Protein AF-A0A838S362-F1 (afdb_monomer)

Mean predicted aligned error: 4.53 Å

Foldseek 3Di:
DPDDQDAKDKDQADLVCLLVQVCLLCVQVVHHDDPVVSVLVSVQDPRRFWMFIDRVPDTFYTWGFGFKWAQAVPPFTFTERAIDSGGGRPVRPPSCRSVNRLVCNVVVCVVVVHGPYYDYDDPDPPPCVVVVDDDPDDDDDDDDDPPDDDDPPQDADDKDKDDPVVVLVVQLVLCVVQRRPDGGRMDADPSSSCVLQDFDPVVQVQWDRWIWIDDNFWIWIWIKHWDADPVGIDIDIGTSDTGGRDPRRVRHHD

Secondary structure (DSSP, 8-state):
-PPPPPPPEEEEPPGGGHHHHHHHHHHHHTPPP-HHHHHHHHHH--GGGEEEEEETTEEEEEEEEEEEEEEETTTEEEEEEEEEEEEE-GGGTTSSHHHHHHHHHHHHHHHTT--S-EE---SSTTTGGGGT-------------TT--PPTT------EEE-HHHHHHHHHHHHHHHGGGSTT-B---HHHHHHHT---GGGGTTPPPPEEEEETTEEEEEEEEEEEETTEEEEEEEEEEEEESSHHHHHHH-

Structure (mmCIF, N/CA/C/O backbone):
data_AF-A0A838S362-F1
#
_entry.id   AF-A0A838S362-F1
#
loop_
_atom_site.group_PDB
_atom_site.id
_atom_site.type_symbol
_atom_site.label_atom_id
_atom_site.label_alt_id
_atom_site.label_comp_id
_atom_site.label_asym_id
_atom_site.label_entity_id
_atom_site.label_seq_id
_atom_site.pdbx_PDB_ins_code
_atom_site.Cartn_x
_atom_site.Cartn_y
_atom_site.Cartn_z
_atom_site.occupancy
_atom_site.B_iso_or_equiv
_atom_site.auth_seq_id
_atom_site.auth_comp_id
_atom_site.auth_asym_id
_atom_site.auth_atom_id
_atom_site.pdbx_PDB_model_num
ATOM 1 N N . MET A 1 1 ? -37.360 -11.536 25.732 1.00 49.03 1 MET A N 1
ATOM 2 C CA . MET A 1 1 ? -36.918 -10.328 25.006 1.00 49.03 1 MET A CA 1
ATOM 3 C C . MET A 1 1 ? -35.426 -10.480 24.771 1.00 49.03 1 MET A C 1
ATOM 5 O O . MET A 1 1 ? -34.736 -10.663 25.768 1.00 49.03 1 MET A O 1
ATOM 9 N N . PRO A 1 2 ? -34.923 -10.508 23.526 1.00 55.22 2 PRO A N 1
ATOM 10 C CA . PRO A 1 2 ? -33.484 -10.422 23.315 1.00 55.22 2 PRO A CA 1
ATOM 11 C C . PRO A 1 2 ? -33.015 -9.067 23.853 1.00 55.22 2 PRO A C 1
ATOM 13 O O . PRO A 1 2 ? -33.586 -8.039 23.494 1.00 55.22 2 PRO A O 1
ATOM 16 N N . VAL A 1 3 ? -32.052 -9.081 24.772 1.00 64.44 3 VAL A N 1
ATOM 17 C CA . VAL A 1 3 ? -31.406 -7.864 25.275 1.00 64.44 3 VAL A CA 1
ATOM 18 C C . VAL A 1 3 ? -30.548 -7.329 24.135 1.00 64.44 3 VAL A C 1
ATOM 20 O O . VAL A 1 3 ? -29.736 -8.071 23.583 1.00 64.44 3 VAL A O 1
ATOM 23 N N . GLU A 1 4 ? -30.779 -6.082 23.731 1.00 69.69 4 GLU A N 1
ATOM 24 C CA . GLU A 1 4 ? -29.950 -5.433 22.719 1.00 69.69 4 GLU A CA 1
ATOM 25 C C . GLU A 1 4 ? -28.515 -5.343 23.261 1.00 69.69 4 GLU A C 1
ATOM 27 O O . GLU A 1 4 ? -28.329 -4.910 24.404 1.00 69.69 4 GLU A O 1
ATOM 32 N N . PRO A 1 5 ? -27.504 -5.819 22.514 1.00 70.50 5 PRO A N 1
ATOM 33 C CA . PRO A 1 5 ? -26.133 -5.780 22.995 1.00 70.50 5 PRO A CA 1
ATOM 34 C C . PRO A 1 5 ? -25.691 -4.320 23.187 1.00 70.50 5 PRO A C 1
ATOM 36 O O . PRO A 1 5 ? -26.1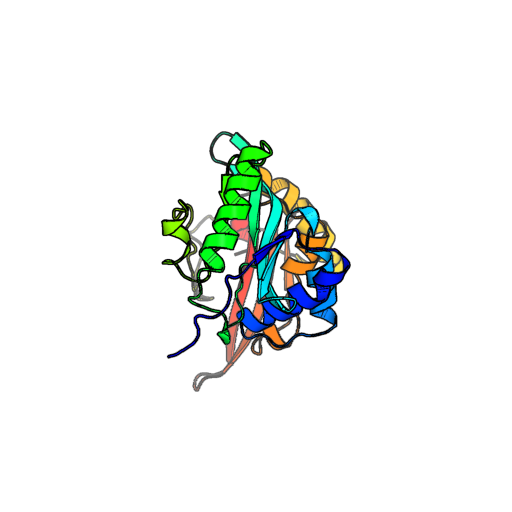59 -3.442 22.454 1.00 70.50 5 PRO A O 1
ATOM 39 N N . PRO A 1 6 ? -24.804 -4.036 24.157 1.00 77.75 6 PRO A N 1
ATOM 40 C CA . PRO A 1 6 ? -24.375 -2.673 24.448 1.00 77.75 6 PRO A CA 1
ATOM 41 C C . PRO A 1 6 ? -23.757 -1.995 23.210 1.00 77.75 6 PRO A C 1
ATOM 43 O O . PRO A 1 6 ? -23.278 -2.670 22.287 1.00 77.75 6 PRO A O 1
ATOM 46 N N . PRO A 1 7 ? -23.777 -0.651 23.147 1.00 86.12 7 PRO A N 1
ATOM 47 C CA . PRO A 1 7 ? -23.186 0.069 22.032 1.00 86.12 7 PRO A CA 1
ATOM 48 C C . PRO A 1 7 ? -21.670 -0.143 22.004 1.00 86.12 7 PRO A C 1
ATOM 50 O O . PRO A 1 7 ? -21.003 -0.095 23.035 1.00 86.12 7 PRO A O 1
ATOM 53 N N . LEU A 1 8 ? -21.131 -0.335 20.802 1.00 94.62 8 LEU A N 1
ATOM 54 C CA . LEU A 1 8 ? -19.689 -0.400 20.590 1.00 94.62 8 LEU A CA 1
ATOM 55 C C . LEU A 1 8 ? -19.071 0.984 20.807 1.00 94.62 8 LEU A C 1
ATOM 57 O O . LEU A 1 8 ? -19.607 1.987 20.326 1.00 94.62 8 LEU A O 1
ATOM 61 N N . THR A 1 9 ? -17.932 1.034 21.488 1.00 95.56 9 THR A N 1
ATOM 62 C CA . THR A 1 9 ? -17.199 2.275 21.763 1.00 95.56 9 THR A CA 1
ATOM 63 C C . THR A 1 9 ? -15.926 2.326 20.932 1.00 95.56 9 THR A C 1
ATOM 65 O O . THR A 1 9 ? -15.348 1.295 20.599 1.00 95.56 9 THR A O 1
ATOM 68 N N . VAL A 1 10 ? -15.491 3.525 20.550 1.00 96.69 10 VAL A N 1
ATOM 69 C CA . VAL A 1 10 ? -14.244 3.710 19.803 1.00 96.69 10 VAL A CA 1
ATOM 70 C C . VAL A 1 10 ? -13.350 4.684 20.553 1.00 96.69 10 VAL A C 1
ATOM 72 O O . VAL A 1 10 ? -13.829 5.681 21.096 1.00 96.69 10 VAL A O 1
ATOM 75 N N . ARG A 1 11 ? -12.054 4.390 20.593 1.00 95.31 11 ARG A N 1
ATOM 76 C CA . ARG A 1 11 ? -11.027 5.249 21.191 1.00 95.31 11 ARG A CA 1
ATOM 77 C C . ARG A 1 11 ? -9.739 5.156 20.385 1.00 95.31 11 ARG A C 1
ATOM 79 O O . ARG A 1 11 ? -9.576 4.234 19.587 1.00 95.31 11 ARG A O 1
ATOM 86 N N . SER A 1 12 ? -8.832 6.111 20.571 1.00 96.06 12 SER A N 1
ATOM 87 C CA . SER A 1 12 ? -7.477 5.998 20.023 1.00 96.06 12 SER A CA 1
ATOM 88 C C . SER A 1 12 ? -6.813 4.711 20.511 1.00 96.06 12 SER A C 1
ATOM 90 O O . SER A 1 12 ? -7.032 4.291 21.653 1.00 96.06 12 SER A O 1
ATOM 92 N N . LEU A 1 13 ? -6.045 4.075 19.631 1.00 97.56 13 LEU A N 1
ATOM 93 C CA . LEU A 1 13 ? -5.326 2.849 19.941 1.00 97.56 13 LEU A CA 1
ATOM 94 C C . LEU A 1 13 ? -4.214 3.157 20.951 1.00 97.56 13 LEU A C 1
ATOM 96 O O . LEU A 1 13 ? -3.372 4.018 20.715 1.00 97.56 13 LEU A O 1
ATOM 100 N N . ALA A 1 14 ? -4.221 2.465 22.089 1.00 96.25 14 ALA A N 1
ATOM 101 C CA . ALA A 1 14 ? -3.140 2.573 23.059 1.00 96.25 14 ALA A CA 1
ATOM 102 C C . ALA A 1 14 ? -1.965 1.676 22.647 1.00 96.25 14 ALA A C 1
ATOM 104 O O . ALA A 1 14 ? -2.174 0.589 22.117 1.00 96.25 14 ALA A O 1
ATOM 105 N N . GLU A 1 15 ? -0.740 2.081 22.982 1.00 94.56 15 GLU A N 1
ATOM 106 C CA . GLU A 1 15 ? 0.485 1.291 22.755 1.00 94.56 15 GLU A CA 1
ATOM 107 C C . GLU A 1 15 ? 0.395 -0.145 23.297 1.00 94.56 15 GLU A C 1
ATOM 109 O O . GLU A 1 15 ? 0.857 -1.100 22.671 1.00 94.56 15 GLU A O 1
ATOM 114 N N . ALA A 1 16 ? -0.235 -0.305 24.465 1.00 95.12 16 ALA A N 1
ATOM 115 C CA . ALA A 1 16 ? -0.436 -1.606 25.096 1.00 95.12 16 ALA A CA 1
ATOM 116 C C . ALA A 1 16 ? -1.395 -2.516 24.304 1.00 95.12 16 ALA A C 1
ATOM 118 O O . ALA A 1 16 ? -1.263 -3.735 24.371 1.00 95.12 16 ALA A O 1
ATOM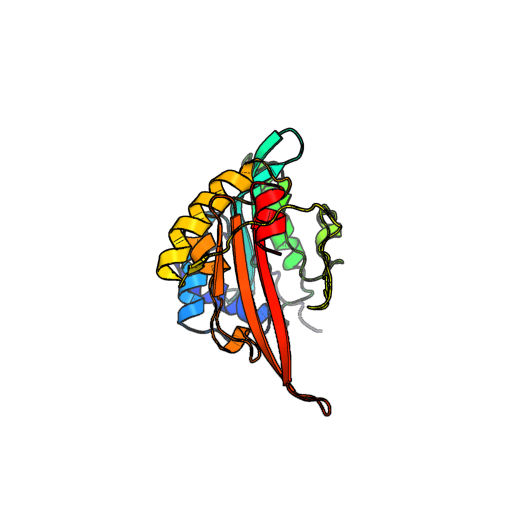 119 N N . ASP A 1 17 ? -2.305 -1.927 23.523 1.00 96.44 17 ASP A N 1
ATOM 120 C CA . ASP A 1 17 ? -3.359 -2.632 22.790 1.00 96.44 17 ASP A CA 1
ATOM 121 C C . ASP A 1 17 ? -2.917 -2.996 21.354 1.00 96.44 17 ASP A C 1
ATOM 123 O O . ASP A 1 17 ? -3.640 -3.694 20.647 1.00 96.44 17 ASP A O 1
ATOM 127 N N . VAL A 1 18 ? -1.738 -2.550 20.887 1.00 96.62 18 VAL A N 1
ATOM 128 C CA . VAL A 1 18 ? -1.305 -2.707 19.479 1.00 96.62 18 VAL A CA 1
ATOM 129 C C . VAL A 1 18 ? -1.212 -4.171 19.055 1.00 96.62 18 VAL A C 1
ATOM 131 O O . VAL A 1 18 ? -1.637 -4.523 17.957 1.00 96.62 18 VAL A O 1
ATOM 134 N N . GLU A 1 19 ? -0.664 -5.047 19.897 1.00 94.75 19 GLU A N 1
ATOM 135 C CA . GLU A 1 19 ? -0.526 -6.460 19.528 1.00 94.75 19 GLU A CA 1
ATOM 136 C C . GLU A 1 19 ? -1.892 -7.154 19.425 1.00 94.75 19 GLU A C 1
ATOM 138 O O . GLU A 1 19 ? -2.141 -7.895 18.472 1.00 94.75 19 GLU A O 1
ATOM 143 N N . GLU A 1 20 ? -2.795 -6.886 20.372 1.00 95.81 20 GLU A N 1
ATOM 144 C CA . GLU A 1 20 ? -4.167 -7.398 20.333 1.00 95.81 20 GLU A CA 1
ATOM 145 C C . GLU A 1 20 ? -4.926 -6.844 19.126 1.00 95.81 20 GLU A C 1
ATOM 147 O O . GLU A 1 20 ? -5.578 -7.603 18.409 1.00 95.81 20 GLU A O 1
ATOM 152 N N . PHE A 1 21 ? -4.770 -5.551 18.836 1.00 97.25 21 PHE A N 1
ATOM 153 C CA . PHE A 1 21 ? -5.321 -4.916 17.646 1.00 97.25 21 PHE A CA 1
ATOM 154 C C . PHE A 1 21 ? -4.898 -5.655 16.375 1.00 97.25 21 PHE A C 1
ATOM 156 O O . PHE A 1 21 ? -5.762 -6.055 15.597 1.00 97.25 21 PHE A O 1
ATOM 163 N N . VAL A 1 22 ? -3.596 -5.900 16.179 1.00 96.12 22 VAL A N 1
ATOM 164 C CA . VAL A 1 22 ? -3.107 -6.625 14.996 1.00 96.12 22 VAL A CA 1
ATOM 165 C C . VAL A 1 22 ? -3.745 -8.015 14.919 1.00 96.12 22 VAL A C 1
ATOM 167 O O . VAL A 1 22 ? -4.248 -8.384 13.862 1.00 96.12 22 VAL A O 1
ATOM 170 N N . ARG A 1 23 ? -3.816 -8.762 16.030 1.00 95.44 23 ARG A N 1
ATOM 171 C CA . ARG A 1 23 ? -4.457 -10.093 16.056 1.00 95.44 23 ARG A CA 1
ATOM 172 C C . ARG A 1 23 ? -5.932 -10.042 15.654 1.00 95.44 23 ARG A C 1
ATOM 174 O O . ARG A 1 23 ? -6.384 -10.895 14.892 1.00 95.44 23 ARG A O 1
ATOM 181 N N . VAL A 1 24 ? -6.682 -9.058 16.150 1.00 96.19 24 VAL A N 1
ATOM 182 C CA . VAL A 1 24 ? -8.102 -8.885 15.812 1.00 96.19 24 VAL A CA 1
ATOM 183 C C . VAL A 1 24 ? -8.280 -8.513 14.341 1.00 96.19 24 VAL A C 1
ATOM 185 O O . VAL A 1 24 ? -9.197 -9.023 13.692 1.00 96.19 24 VAL A O 1
ATOM 188 N N . ILE A 1 25 ? -7.410 -7.659 13.796 1.00 95.94 25 ILE A N 1
ATOM 189 C CA . ILE A 1 25 ? -7.444 -7.300 12.377 1.00 95.94 25 ILE A CA 1
ATOM 190 C C . ILE A 1 25 ? -7.132 -8.514 11.498 1.00 95.94 25 ILE A C 1
ATOM 192 O O . ILE A 1 25 ? -7.940 -8.815 10.622 1.00 95.94 25 ILE A O 1
ATOM 196 N N . GLU A 1 26 ? -6.055 -9.256 11.759 1.00 93.38 26 GLU A N 1
ATOM 197 C CA . GLU A 1 26 ? -5.724 -10.493 11.027 1.00 93.38 26 GLU A CA 1
ATOM 198 C C . GLU A 1 26 ? -6.898 -11.487 11.053 1.00 93.38 26 GLU A C 1
ATOM 200 O O . GLU A 1 26 ? -7.370 -11.946 10.010 1.00 93.38 26 GLU A O 1
ATOM 205 N N . GLY A 1 27 ? -7.489 -11.710 12.233 1.00 93.88 27 GLY A N 1
ATOM 206 C CA . GLY A 1 27 ? -8.675 -12.555 12.376 1.00 93.88 27 GLY A CA 1
ATOM 207 C C . GLY A 1 27 ? -9.892 -12.044 11.590 1.00 93.88 27 GLY A C 1
ATOM 208 O O . GLY A 1 27 ? -10.666 -12.836 11.048 1.00 93.88 27 GLY A O 1
ATOM 209 N N . ALA A 1 28 ? -10.065 -10.725 11.453 1.00 93.56 28 ALA A N 1
ATOM 210 C CA . ALA A 1 28 ? -11.119 -10.144 10.619 1.00 93.56 28 ALA A CA 1
ATOM 211 C C . ALA A 1 28 ? -10.896 -10.393 9.113 1.00 93.56 28 ALA A C 1
ATOM 213 O O . ALA A 1 28 ? -11.885 -10.454 8.366 1.00 93.56 28 ALA A O 1
ATOM 214 N N . PHE A 1 29 ? -9.639 -10.563 8.689 1.00 91.62 29 PHE A N 1
ATOM 215 C CA . PHE A 1 29 ? -9.233 -10.963 7.337 1.00 91.62 29 PHE A CA 1
ATOM 216 C C . PHE A 1 29 ? -9.157 -12.484 7.133 1.00 91.62 29 PHE A C 1
ATOM 218 O O . PHE A 1 29 ? -8.991 -12.924 5.996 1.00 91.62 29 PHE A O 1
ATOM 225 N N . LEU A 1 30 ? -9.443 -13.270 8.180 1.00 91.62 30 LEU A N 1
ATOM 226 C CA . LEU A 1 30 ? -9.399 -14.738 8.193 1.00 91.62 30 LEU A CA 1
ATOM 227 C C . LEU A 1 30 ? -7.979 -15.309 8.076 1.00 91.62 30 LEU A C 1
ATOM 229 O O . LEU A 1 30 ? -7.813 -16.433 7.598 1.00 91.62 30 LEU A O 1
ATOM 233 N N . ASP A 1 31 ? -6.985 -14.544 8.521 1.00 89.25 31 ASP A N 1
ATOM 234 C CA . ASP A 1 31 ? -5.596 -14.976 8.606 1.00 89.25 31 ASP A CA 1
ATOM 235 C C . ASP A 1 31 ? -5.238 -15.395 10.042 1.00 89.25 31 ASP A C 1
ATOM 237 O O . ASP A 1 31 ? -5.772 -14.880 11.031 1.00 89.25 31 ASP A O 1
ATOM 241 N N . ASP A 1 32 ? -4.339 -16.376 10.150 1.00 87.31 32 ASP A N 1
ATOM 242 C CA . ASP A 1 32 ? -3.818 -16.851 11.430 1.00 87.31 32 ASP A CA 1
ATOM 243 C C . ASP A 1 32 ? -2.643 -15.967 11.880 1.00 87.31 32 ASP A C 1
ATOM 245 O O . ASP A 1 32 ? -1.705 -15.767 11.103 1.00 87.31 32 ASP A O 1
ATOM 249 N N . PRO A 1 33 ? -2.616 -15.497 13.140 1.00 82.19 33 PRO A N 1
ATOM 250 C CA . PRO A 1 33 ? -1.546 -14.638 13.627 1.00 82.19 33 PRO A CA 1
ATOM 251 C C . PRO A 1 33 ? -0.220 -15.402 13.737 1.00 82.19 33 PRO A C 1
ATOM 253 O O . PRO A 1 33 ? -0.124 -16.409 14.446 1.00 82.19 33 PRO A O 1
ATOM 256 N N . ARG A 1 34 ? 0.835 -14.879 13.103 1.00 87.44 34 ARG A N 1
ATOM 257 C CA . ARG A 1 34 ? 2.194 -15.451 13.140 1.00 87.44 34 ARG A CA 1
ATOM 258 C C . ARG A 1 34 ? 3.169 -14.494 13.818 1.00 87.44 34 ARG A C 1
ATOM 260 O O . ARG A 1 34 ? 3.150 -13.312 13.481 1.00 87.44 34 ARG A O 1
ATOM 267 N N . PRO A 1 35 ? 4.021 -14.946 14.758 1.00 86.31 35 PRO A N 1
ATOM 268 C CA . PRO A 1 35 ? 4.873 -14.051 15.548 1.00 86.31 35 PRO A CA 1
ATOM 269 C C . PRO A 1 35 ? 5.711 -13.063 14.724 1.00 86.31 35 PRO A C 1
ATOM 271 O O . PRO A 1 35 ? 5.816 -11.892 15.085 1.00 86.31 35 PRO A O 1
ATOM 274 N N . GLU A 1 36 ? 6.284 -13.512 13.608 1.00 84.38 36 GLU A N 1
ATOM 275 C CA . GLU A 1 36 ? 7.104 -12.687 12.722 1.00 84.38 36 GLU A CA 1
ATOM 276 C C . GLU A 1 36 ? 6.302 -11.596 11.994 1.00 84.38 36 GLU A C 1
ATOM 278 O O . GLU A 1 36 ? 6.789 -10.475 11.835 1.00 84.38 36 GLU A O 1
ATOM 283 N N . GLU A 1 37 ? 5.064 -11.896 11.600 1.00 88.31 37 GLU A N 1
ATOM 284 C CA . GLU A 1 37 ? 4.159 -10.952 10.939 1.00 88.31 37 GLU A CA 1
ATOM 285 C C . GLU A 1 37 ? 3.536 -9.989 11.948 1.00 88.31 37 GLU A C 1
ATOM 287 O O . GLU A 1 37 ? 3.453 -8.793 11.680 1.00 88.31 37 GLU A O 1
ATOM 292 N N . LEU A 1 38 ? 3.213 -10.463 13.156 1.00 89.94 38 LEU A N 1
ATOM 293 C CA . LEU A 1 38 ? 2.747 -9.610 14.250 1.00 89.94 38 LEU A CA 1
ATOM 294 C C . LEU A 1 38 ? 3.764 -8.517 14.583 1.00 89.94 38 LEU A C 1
ATOM 296 O O . LEU A 1 38 ? 3.382 -7.358 14.711 1.00 89.94 38 LEU A O 1
ATOM 300 N N . ALA A 1 39 ? 5.052 -8.860 14.687 1.00 91.50 39 ALA A N 1
ATOM 301 C CA . ALA A 1 39 ? 6.104 -7.875 14.932 1.00 91.50 39 ALA A CA 1
ATOM 302 C C . ALA A 1 39 ? 6.219 -6.863 13.779 1.00 91.50 39 ALA A C 1
ATOM 304 O O . ALA A 1 39 ? 6.332 -5.662 14.012 1.00 91.50 39 ALA A O 1
ATOM 305 N N . LEU A 1 40 ? 6.140 -7.333 12.531 1.00 94.19 40 LEU A N 1
ATOM 306 C CA . LEU A 1 40 ? 6.191 -6.470 11.352 1.00 94.19 40 LEU A CA 1
ATOM 307 C C . LEU A 1 40 ? 4.997 -5.506 11.277 1.00 94.19 40 LEU A C 1
ATOM 309 O O . LEU A 1 40 ? 5.173 -4.332 10.959 1.00 94.19 40 LEU A O 1
ATOM 313 N N . TYR A 1 41 ? 3.786 -5.987 11.553 1.00 93.69 41 TYR A N 1
ATOM 314 C CA . TYR A 1 41 ? 2.586 -5.158 11.544 1.00 93.69 41 TYR A CA 1
ATOM 315 C C . TYR A 1 41 ? 2.526 -4.227 12.750 1.00 93.69 41 TYR A C 1
ATOM 317 O O . TYR A 1 41 ? 2.120 -3.080 12.587 1.00 93.69 41 TYR A O 1
ATOM 325 N N . ARG A 1 42 ? 3.016 -4.656 13.918 1.00 94.00 42 ARG A N 1
ATOM 326 C CA . ARG A 1 42 ? 3.208 -3.788 15.087 1.00 94.00 42 ARG A CA 1
ATOM 327 C C . ARG A 1 42 ? 4.095 -2.592 14.753 1.00 94.00 42 ARG A C 1
ATOM 329 O O . ARG A 1 42 ? 3.706 -1.472 15.049 1.00 94.00 42 ARG A O 1
ATOM 336 N N . ASP A 1 43 ? 5.231 -2.821 14.091 1.00 94.31 43 ASP A N 1
ATOM 337 C CA . ASP A 1 43 ? 6.143 -1.752 13.656 1.00 94.31 43 ASP A CA 1
ATOM 338 C C . ASP A 1 43 ? 5.497 -0.798 12.626 1.00 94.31 43 ASP A C 1
ATOM 340 O O . ASP A 1 43 ? 5.942 0.338 12.466 1.00 94.31 43 ASP A O 1
ATOM 344 N N . LEU A 1 44 ? 4.497 -1.271 11.868 1.00 95.81 44 LEU A N 1
ATOM 345 C CA . LEU A 1 44 ? 3.802 -0.491 10.838 1.00 95.81 44 LEU A CA 1
ATOM 346 C C . LEU A 1 44 ? 2.689 0.396 11.408 1.00 95.81 44 LEU A C 1
ATOM 348 O O . LEU A 1 44 ? 2.365 1.412 10.791 1.00 95.81 44 LEU A O 1
ATOM 352 N N . VAL A 1 45 ? 2.074 -0.008 12.521 1.00 96.69 45 VAL A N 1
ATOM 353 C CA . VAL A 1 45 ? 1.006 0.748 13.180 1.00 96.69 45 VAL A CA 1
ATOM 354 C C . VAL A 1 45 ? 1.564 2.072 13.703 1.00 96.69 45 VAL A C 1
ATOM 356 O O . VAL A 1 45 ? 2.653 2.128 14.261 1.00 96.69 45 VAL A O 1
ATOM 359 N N . GLU A 1 46 ? 0.788 3.139 13.526 1.00 96.31 46 GLU A N 1
ATOM 360 C CA . GLU A 1 46 ? 1.057 4.475 14.066 1.00 96.31 46 GLU A CA 1
ATOM 361 C C . GLU A 1 46 ? -0.022 4.734 15.139 1.00 96.31 46 GLU A C 1
ATOM 363 O O . GLU A 1 46 ? -1.093 5.231 14.783 1.00 96.31 46 GLU A O 1
ATOM 368 N N . PRO A 1 47 ? 0.153 4.300 16.408 1.00 95.19 47 PRO A N 1
ATOM 369 C CA . PRO A 1 47 ? -0.953 4.150 17.366 1.00 95.19 47 PRO A CA 1
ATOM 370 C C . PRO A 1 47 ? -1.787 5.417 17.574 1.00 95.19 47 PRO A C 1
ATOM 372 O O . PRO A 1 47 ? -3.013 5.350 17.658 1.00 95.19 47 PRO A O 1
ATOM 375 N N . GLU A 1 48 ? -1.158 6.590 17.530 1.00 94.19 48 GLU A N 1
ATOM 376 C CA . GLU A 1 48 ? -1.820 7.892 17.667 1.00 94.19 48 GLU A CA 1
ATOM 377 C C . GLU A 1 48 ? -2.783 8.205 16.514 1.00 94.19 48 GLU A C 1
ATOM 379 O O . GLU A 1 48 ? -3.678 9.042 16.648 1.00 94.19 48 GLU A O 1
ATOM 384 N N . ARG A 1 49 ? -2.602 7.534 15.374 1.00 95.69 49 ARG A N 1
ATOM 385 C CA . ARG A 1 49 ? -3.382 7.685 14.140 1.00 95.69 49 ARG A CA 1
ATOM 386 C C . ARG A 1 49 ? -4.322 6.503 13.888 1.00 95.69 49 ARG A C 1
ATOM 388 O O . ARG A 1 49 ? -4.934 6.407 12.819 1.00 95.69 49 ARG A O 1
ATOM 395 N N . PHE A 1 50 ? -4.410 5.585 14.848 1.00 98.12 50 PHE A N 1
ATOM 396 C CA . PHE A 1 50 ? -5.238 4.390 14.795 1.00 98.12 50 PHE A CA 1
ATOM 397 C C . PHE A 1 50 ? -6.329 4.451 15.864 1.00 98.12 50 PHE A C 1
ATOM 399 O O . PHE A 1 50 ? -6.191 5.058 16.926 1.00 98.12 50 PHE A O 1
ATOM 406 N N . HIS A 1 51 ? -7.441 3.791 15.572 1.00 98.06 51 HIS A N 1
ATOM 407 C CA . HIS A 1 51 ? -8.595 3.697 16.445 1.00 98.06 51 HIS A CA 1
ATOM 408 C C . HIS A 1 51 ? -8.937 2.232 16.691 1.00 98.06 51 HIS A C 1
ATOM 410 O O . HIS A 1 51 ? -9.020 1.434 15.754 1.00 98.06 51 HIS A O 1
ATOM 416 N N . ALA A 1 52 ? -9.185 1.903 17.954 1.00 98.06 52 ALA A N 1
ATOM 417 C CA . ALA A 1 52 ? -9.647 0.597 18.392 1.00 98.06 52 ALA A CA 1
ATOM 418 C C . ALA A 1 52 ? -11.124 0.670 18.795 1.00 98.06 52 ALA A C 1
ATOM 420 O O . ALA A 1 52 ? -11.583 1.638 19.410 1.00 98.06 52 ALA A O 1
ATOM 421 N N . LEU A 1 53 ? -11.869 -0.359 18.406 1.00 98.19 53 LEU A N 1
ATOM 422 C CA . LEU A 1 53 ? -13.293 -0.526 18.651 1.00 98.19 53 LEU A CA 1
ATOM 423 C C . LEU A 1 53 ? -13.491 -1.595 19.727 1.00 98.19 53 LEU A C 1
ATOM 425 O O . LEU A 1 53 ? -12.934 -2.685 19.604 1.00 98.19 53 LEU A O 1
ATOM 429 N N . PHE A 1 54 ? -14.310 -1.303 20.734 1.00 97.56 54 PHE A N 1
ATOM 430 C CA . PHE A 1 54 ? -14.513 -2.155 21.901 1.00 97.56 54 PHE A CA 1
ATOM 431 C C . PHE A 1 54 ? -15.980 -2.555 22.095 1.00 97.56 54 PHE A C 1
ATOM 433 O O . PHE A 1 54 ? -16.897 -1.772 21.826 1.00 97.56 54 PHE A O 1
ATOM 440 N N . ASP A 1 55 ? -16.181 -3.773 22.600 1.00 96.00 55 ASP A N 1
ATOM 441 C CA . ASP A 1 55 ? -17.426 -4.252 23.205 1.00 96.00 55 ASP A CA 1
ATOM 442 C C . ASP A 1 55 ? -17.177 -4.461 24.706 1.00 96.00 55 ASP A C 1
ATOM 444 O O . ASP A 1 55 ? -16.516 -5.419 25.114 1.00 96.00 55 ASP A O 1
ATOM 448 N N . GLY A 1 56 ? -17.615 -3.504 25.530 1.00 93.44 56 GLY A N 1
ATOM 449 C CA . GLY A 1 56 ? -17.138 -3.399 26.911 1.00 93.44 56 GLY A CA 1
ATOM 450 C C . GLY A 1 56 ? -15.623 -3.173 26.941 1.00 93.44 56 GLY A C 1
ATOM 451 O O . GLY A 1 56 ? -15.145 -2.185 26.389 1.00 93.44 56 GLY A O 1
ATOM 452 N N . ASP A 1 57 ? -14.888 -4.109 27.541 1.00 92.94 57 ASP A N 1
ATOM 453 C CA . ASP A 1 57 ? -13.421 -4.077 27.629 1.00 92.94 57 ASP A CA 1
ATOM 454 C C . ASP A 1 57 ? -12.725 -4.902 26.530 1.00 92.94 57 ASP A C 1
ATOM 456 O O . ASP A 1 57 ? -11.501 -4.919 26.451 1.00 92.94 57 ASP A O 1
ATOM 460 N N . THR A 1 58 ? -13.482 -5.598 25.673 1.00 96.12 58 THR A N 1
ATOM 461 C CA . THR A 1 58 ? -12.913 -6.480 24.639 1.00 96.12 58 THR A CA 1
ATOM 462 C C . THR A 1 58 ? -12.652 -5.709 23.352 1.00 96.12 58 THR A C 1
ATOM 464 O O . THR A 1 58 ? -13.574 -5.080 22.827 1.00 96.12 58 THR A O 1
ATOM 467 N N . LEU A 1 59 ? -11.433 -5.778 22.809 1.00 97.88 59 LEU A N 1
ATOM 468 C CA . LEU A 1 59 ? -11.111 -5.207 21.501 1.00 97.88 59 LEU A CA 1
ATOM 469 C C . LEU A 1 59 ? -11.736 -6.075 20.400 1.00 97.88 59 LEU A C 1
ATOM 471 O O . LEU A 1 59 ? -11.464 -7.265 20.283 1.00 97.88 59 LEU A O 1
ATOM 475 N N . VAL A 1 60 ? -12.592 -5.475 19.574 1.00 97.62 60 VAL A N 1
ATOM 476 C CA . VAL A 1 60 ? -13.396 -6.183 18.559 1.00 97.62 60 VAL A CA 1
ATOM 477 C C . VAL A 1 60 ? -13.194 -5.668 17.137 1.00 97.62 60 VAL A C 1
ATOM 479 O O . VAL A 1 60 ? -13.839 -6.128 16.192 1.00 97.62 60 VAL A O 1
ATOM 482 N N . GLY A 1 61 ? -12.311 -4.697 16.950 1.00 97.81 61 GLY A N 1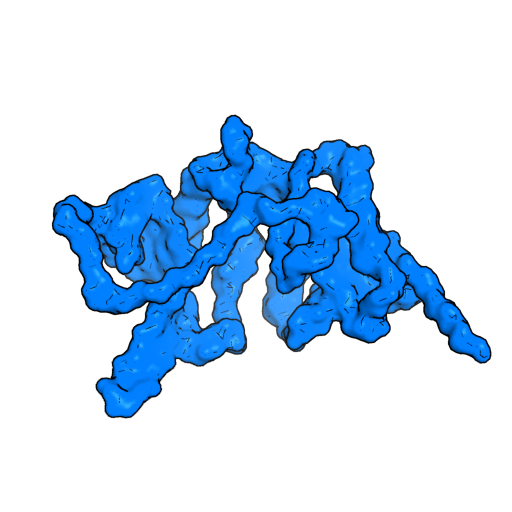
ATOM 483 C CA . GLY A 1 61 ? -11.930 -4.222 15.633 1.00 97.81 61 GLY A CA 1
ATOM 484 C C . GLY A 1 61 ? -11.220 -2.887 15.687 1.00 97.81 61 GLY A C 1
ATOM 485 O O . GLY A 1 61 ? -10.847 -2.394 16.749 1.00 97.81 61 GLY A O 1
ATOM 486 N N . GLY A 1 62 ? -11.094 -2.272 14.522 1.00 98.00 62 GLY A N 1
ATOM 487 C CA . GLY A 1 62 ? -10.565 -0.931 14.397 1.00 98.00 62 GLY A CA 1
ATOM 488 C C . GLY A 1 62 ? -10.025 -0.659 13.004 1.00 98.00 62 GLY A C 1
ATOM 489 O O . GLY A 1 62 ? -10.450 -1.286 12.031 1.00 98.00 62 GLY A O 1
ATOM 490 N N . GLY A 1 63 ? -9.152 0.334 12.919 1.00 97.62 63 GLY A N 1
ATOM 491 C CA . GLY A 1 63 ? -8.530 0.808 11.691 1.00 97.62 63 GLY A CA 1
ATOM 492 C C . GLY A 1 63 ? -7.762 2.093 11.949 1.00 97.62 63 GLY A C 1
ATOM 493 O O . GLY A 1 63 ? -7.851 2.670 13.031 1.00 97.62 63 GLY A O 1
ATOM 494 N N . GLY A 1 64 ? -6.996 2.541 10.966 1.00 97.19 64 GLY A N 1
ATOM 495 C CA . GLY A 1 64 ? -6.218 3.759 11.127 1.00 97.19 64 GLY A CA 1
ATOM 496 C C . GLY A 1 64 ? -5.724 4.325 9.819 1.00 97.19 64 GLY A C 1
ATOM 497 O O . GLY A 1 64 ? -6.119 3.887 8.734 1.00 97.19 64 GLY A O 1
ATOM 498 N N . VAL A 1 65 ? -4.847 5.315 9.937 1.00 97.31 65 VAL A N 1
ATOM 499 C CA . VAL A 1 65 ? -4.194 5.962 8.802 1.00 97.31 65 VAL A CA 1
ATOM 500 C C . VAL A 1 65 ? -2.686 5.892 8.952 1.00 97.31 65 VAL A C 1
ATOM 502 O O . VAL A 1 65 ? -2.150 6.100 10.034 1.00 97.31 65 VAL A O 1
ATOM 505 N N . LEU A 1 66 ? -2.003 5.606 7.850 1.00 97.50 66 LEU A N 1
ATOM 506 C CA . LEU A 1 66 ? -0.551 5.696 7.767 1.00 97.50 66 LEU A CA 1
ATOM 507 C C . LEU A 1 66 ? -0.155 7.084 7.264 1.00 97.50 66 LEU A C 1
ATOM 509 O O . LEU A 1 66 ? -0.738 7.577 6.295 1.00 97.50 66 LEU A O 1
ATOM 513 N N . THR A 1 67 ? 0.879 7.677 7.862 1.00 95.88 67 THR A N 1
ATOM 514 C CA . THR A 1 67 ? 1.443 8.960 7.423 1.00 95.88 67 THR A CA 1
ATOM 515 C C . THR A 1 67 ? 2.178 8.775 6.101 1.00 95.88 67 THR A C 1
ATOM 517 O O . THR A 1 67 ? 3.288 8.236 6.065 1.00 95.88 67 THR A O 1
ATOM 520 N N . ARG A 1 68 ? 1.564 9.166 4.985 1.00 96.75 68 ARG A N 1
ATOM 521 C CA . ARG A 1 68 ? 2.121 8.949 3.645 1.00 96.75 68 ARG A CA 1
ATOM 522 C C . ARG A 1 68 ? 1.886 10.160 2.752 1.00 96.75 68 ARG A C 1
ATOM 524 O O . ARG A 1 68 ? 0.903 10.872 2.912 1.00 96.75 68 ARG A O 1
ATOM 531 N N . ASP A 1 69 ? 2.748 10.316 1.755 1.00 97.50 69 ASP A N 1
ATOM 532 C CA . 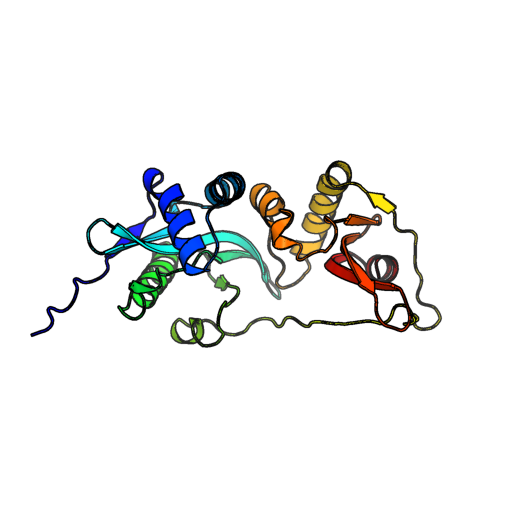ASP A 1 69 ? 2.528 11.252 0.654 1.00 97.50 69 ASP A CA 1
ATOM 533 C C . ASP A 1 69 ? 2.053 10.476 -0.563 1.00 97.50 69 ASP A C 1
ATOM 535 O O . ASP A 1 69 ? 2.571 9.397 -0.845 1.00 97.50 69 ASP A O 1
ATOM 539 N N . MET A 1 70 ? 1.119 11.035 -1.323 1.00 97.94 70 MET A N 1
ATOM 540 C CA . MET A 1 70 ? 0.731 10.522 -2.630 1.00 97.94 70 MET A CA 1
ATOM 541 C C . MET A 1 70 ? 0.868 11.619 -3.676 1.00 97.94 70 MET A C 1
ATOM 543 O O . MET A 1 70 ? 0.489 12.766 -3.451 1.00 97.94 70 MET A O 1
ATOM 547 N N . THR A 1 71 ? 1.390 11.267 -4.845 1.00 98.00 71 THR A N 1
ATOM 548 C CA . THR A 1 71 ? 1.483 12.212 -5.958 1.00 98.00 71 THR A CA 1
ATOM 549 C C . THR A 1 71 ? 0.095 12.469 -6.539 1.00 98.00 71 THR A C 1
ATOM 551 O O . THR A 1 71 ? -0.504 11.581 -7.153 1.00 98.00 71 THR A O 1
ATOM 554 N N . LEU A 1 72 ? -0.418 13.688 -6.373 1.00 96.25 72 LEU A N 1
ATOM 555 C CA . LEU A 1 72 ? -1.706 14.110 -6.920 1.00 96.25 72 LEU A CA 1
ATOM 556 C C . LEU A 1 72 ? -1.538 14.791 -8.289 1.00 96.25 72 LEU A C 1
ATOM 558 O O . LEU A 1 72 ? -0.517 15.445 -8.535 1.00 96.25 72 LEU A O 1
ATOM 562 N N . PRO A 1 73 ? -2.532 14.681 -9.196 1.00 95.12 73 PRO A N 1
ATOM 563 C CA . PRO A 1 73 ? -2.508 15.401 -10.466 1.00 95.12 73 PRO A CA 1
ATOM 564 C C . PRO A 1 73 ? -2.335 16.910 -10.251 1.00 95.12 73 PRO A C 1
ATOM 566 O O . PRO A 1 73 ? -3.121 17.533 -9.546 1.00 95.12 73 PRO A O 1
ATOM 569 N N . GLY A 1 74 ? -1.303 17.499 -10.857 1.00 93.75 74 GLY A N 1
ATOM 570 C CA . GLY A 1 74 ? -1.046 18.945 -10.819 1.00 93.75 74 GLY A CA 1
ATOM 571 C C . GLY A 1 74 ? -0.454 19.497 -9.515 1.00 93.75 74 GLY A C 1
ATOM 572 O O . GLY A 1 74 ? 0.145 20.565 -9.563 1.00 93.75 74 GLY A O 1
ATOM 573 N N . ALA A 1 75 ? -0.558 18.785 -8.388 1.00 93.19 75 ALA A N 1
ATOM 574 C CA . ALA A 1 75 ? -0.006 19.225 -7.100 1.00 93.19 75 ALA A CA 1
ATOM 575 C C . ALA A 1 75 ? 1.336 18.559 -6.744 1.00 93.19 75 ALA A C 1
ATOM 577 O O . ALA A 1 75 ? 2.095 19.101 -5.945 1.00 93.19 75 ALA A O 1
ATOM 578 N N . GLY A 1 76 ? 1.655 17.410 -7.351 1.00 95.38 76 GLY A N 1
ATOM 579 C CA . GLY A 1 76 ? 2.845 16.639 -6.985 1.00 95.38 76 GLY A CA 1
ATOM 580 C C . GLY A 1 76 ? 2.651 15.884 -5.661 1.00 95.38 76 GLY A C 1
ATOM 581 O O . GLY A 1 76 ? 1.508 15.592 -5.292 1.00 95.38 76 GLY A O 1
ATOM 582 N N . PRO A 1 77 ? 3.739 15.516 -4.960 1.00 97.19 77 PRO A N 1
ATOM 583 C CA . PRO A 1 77 ? 3.664 14.850 -3.659 1.00 97.19 77 PRO A CA 1
ATOM 584 C C . PRO A 1 77 ? 2.837 15.663 -2.659 1.00 97.19 77 PRO A C 1
ATOM 586 O O . PRO A 1 77 ? 3.147 16.820 -2.392 1.00 97.19 77 PRO A O 1
ATOM 589 N N . THR A 1 78 ? 1.773 15.067 -2.127 1.00 97.62 78 THR A N 1
ATOM 590 C CA . THR A 1 78 ? 0.868 15.699 -1.157 1.00 97.62 78 THR A CA 1
ATOM 591 C C . THR A 1 78 ? 0.600 14.730 -0.004 1.00 97.62 78 THR A C 1
ATOM 593 O O . THR A 1 78 ? 0.335 13.558 -0.290 1.00 97.62 78 THR A O 1
ATOM 596 N N . PRO A 1 79 ? 0.607 15.181 1.264 1.00 97.50 79 PRO A N 1
ATOM 597 C CA . PRO A 1 79 ? 0.201 14.349 2.391 1.00 97.50 79 PRO A CA 1
ATOM 598 C C . PRO A 1 79 ? -1.218 13.805 2.206 1.00 97.50 79 PRO A C 1
ATOM 600 O O . PRO A 1 79 ? -2.144 14.552 1.877 1.00 97.50 79 PRO A O 1
ATOM 603 N N . VAL A 1 80 ? -1.393 12.503 2.423 1.00 97.88 80 VAL A N 1
ATOM 604 C CA . VAL A 1 80 ? -2.694 11.829 2.389 1.00 97.88 80 VAL A CA 1
ATOM 605 C C . VAL A 1 80 ? -2.890 10.956 3.621 1.00 97.88 80 VAL A C 1
ATOM 607 O O . VAL A 1 80 ? -1.967 10.304 4.106 1.00 97.88 80 VAL A O 1
ATOM 610 N N . ALA A 1 81 ? -4.133 10.873 4.081 1.00 97.88 81 ALA A N 1
ATOM 611 C CA . ALA A 1 81 ? -4.533 9.901 5.083 1.00 97.88 81 ALA A CA 1
ATOM 612 C C . ALA A 1 81 ? -4.668 8.520 4.415 1.00 97.88 81 ALA A C 1
ATOM 614 O O . ALA A 1 81 ? -5.715 8.185 3.851 1.00 97.88 81 ALA A O 1
ATOM 615 N N . ALA A 1 82 ? -3.597 7.721 4.429 1.00 97.62 82 ALA A N 1
ATOM 616 C CA . ALA A 1 82 ? -3.589 6.384 3.836 1.00 97.62 82 ALA A CA 1
ATOM 617 C C . ALA A 1 82 ? -4.278 5.379 4.771 1.00 97.62 82 ALA A C 1
ATOM 619 O O . ALA A 1 82 ? -3.640 4.769 5.630 1.00 97.62 82 ALA A O 1
ATOM 620 N N . VAL A 1 83 ? -5.596 5.237 4.619 1.00 97.81 83 VAL A N 1
ATOM 621 C CA . VAL A 1 83 ? -6.430 4.388 5.474 1.00 97.81 83 VAL A CA 1
ATOM 622 C C . VAL A 1 83 ? -6.074 2.918 5.283 1.00 97.81 83 VAL A C 1
ATOM 624 O O . VAL A 1 83 ? -5.985 2.421 4.157 1.00 97.81 83 VAL A O 1
ATOM 627 N N . THR A 1 84 ? -5.906 2.211 6.395 1.00 96.88 84 THR A N 1
ATOM 628 C CA . THR A 1 84 ? -5.506 0.805 6.423 1.00 96.88 84 THR A CA 1
ATOM 629 C C . THR A 1 84 ? -6.129 0.064 7.607 1.00 96.88 84 THR A C 1
ATOM 631 O O . THR A 1 84 ? -6.752 0.673 8.479 1.00 96.88 84 THR A O 1
ATOM 634 N N . ALA A 1 85 ? -5.941 -1.259 7.629 1.00 95.62 85 ALA A N 1
ATOM 635 C CA . ALA A 1 85 ? -6.266 -2.136 8.754 1.00 95.62 85 ALA A CA 1
ATOM 636 C C . ALA A 1 85 ? -7.717 -2.015 9.254 1.00 95.62 85 ALA A C 1
ATOM 638 O O . ALA A 1 85 ? -7.989 -2.208 10.431 1.00 95.62 85 ALA A O 1
ATOM 639 N N . VAL A 1 86 ? -8.659 -1.681 8.364 1.00 97.06 86 VAL A N 1
ATOM 640 C CA . VAL A 1 86 ? -10.075 -1.554 8.724 1.00 97.06 86 VAL A CA 1
ATOM 641 C C . VAL A 1 86 ? -10.694 -2.945 8.818 1.00 97.06 86 VAL A C 1
ATOM 643 O O . VAL A 1 86 ? -10.970 -3.573 7.795 1.00 97.06 86 VAL A O 1
ATOM 646 N N . GLY A 1 87 ? -10.943 -3.410 10.039 1.00 95.94 87 GLY A N 1
ATOM 647 C CA . GLY A 1 87 ? -11.458 -4.749 10.307 1.00 95.94 87 GLY A CA 1
ATOM 648 C C . GLY A 1 87 ? -12.344 -4.787 11.545 1.00 95.94 87 GLY A C 1
ATOM 649 O O . GLY A 1 87 ? -12.059 -4.141 12.547 1.00 95.94 87 GLY A O 1
ATOM 650 N N . ILE A 1 88 ? -13.438 -5.547 11.465 1.00 96.75 88 ILE A N 1
ATOM 651 C CA . ILE A 1 88 ? -14.328 -5.840 12.594 1.00 96.75 88 ILE A CA 1
ATOM 652 C C . ILE A 1 88 ? -14.414 -7.359 12.740 1.00 96.75 88 ILE A C 1
ATOM 654 O O . ILE A 1 88 ? -14.669 -8.054 11.739 1.00 96.75 88 ILE A O 1
ATOM 658 N N . ALA A 1 89 ? -14.248 -7.843 13.973 1.00 95.88 89 ALA A N 1
ATOM 659 C CA . ALA A 1 89 ? -14.374 -9.248 14.336 1.00 95.88 89 ALA A CA 1
ATOM 660 C C . ALA A 1 89 ? -15.683 -9.834 13.762 1.00 95.88 89 ALA A C 1
ATOM 662 O O . ALA A 1 89 ? -16.724 -9.165 13.816 1.00 95.88 89 ALA A O 1
ATOM 663 N N . PRO A 1 90 ? -15.661 -11.0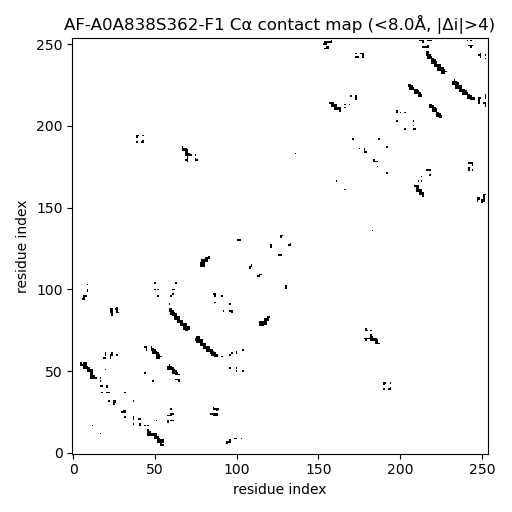28 13.134 1.00 93.31 90 PRO A N 1
ATOM 664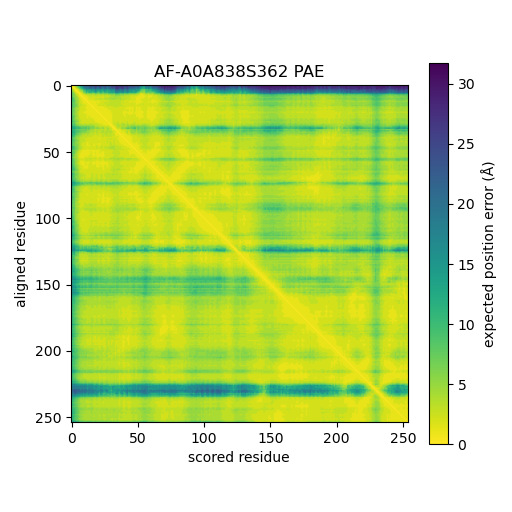 C CA . PRO A 1 90 ? -16.806 -11.555 12.385 1.00 93.31 90 PRO A CA 1
ATOM 665 C C . PRO A 1 90 ? -18.124 -11.632 13.166 1.00 93.31 90 PRO A C 1
ATOM 667 O O . PRO A 1 90 ? -19.175 -11.302 12.613 1.00 93.31 90 PRO A O 1
ATOM 670 N N . ASP A 1 91 ? -18.060 -12.003 14.441 1.00 92.44 91 ASP A N 1
ATOM 671 C CA . ASP A 1 91 ? -19.170 -12.098 15.398 1.00 92.44 91 ASP A CA 1
ATOM 672 C C . ASP A 1 91 ? -19.694 -10.730 15.874 1.00 92.44 91 ASP A C 1
ATOM 674 O O . ASP A 1 91 ? -20.785 -10.635 16.429 1.00 92.44 91 ASP A O 1
ATOM 678 N N . GLN A 1 92 ? -18.960 -9.654 15.585 1.00 94.38 92 GLN A N 1
ATOM 679 C CA . GLN A 1 92 ? -19.251 -8.278 16.008 1.00 94.38 92 GLN A CA 1
ATOM 680 C C . GLN A 1 92 ? -19.737 -7.392 14.851 1.00 94.38 92 GLN A C 1
ATOM 682 O O . GLN A 1 92 ? -20.012 -6.194 14.999 1.00 94.38 92 GLN A O 1
ATOM 687 N N . ARG A 1 93 ? -19.870 -7.972 13.653 1.00 91.62 93 ARG A N 1
ATOM 688 C CA . ARG A 1 93 ? -20.318 -7.262 12.451 1.00 91.62 93 ARG A CA 1
ATOM 689 C C . ARG A 1 93 ? -21.790 -6.859 12.555 1.00 91.62 93 ARG A C 1
ATOM 691 O O . ARG A 1 93 ? -22.578 -7.404 13.313 1.00 91.62 93 ARG A O 1
ATOM 698 N N . ARG A 1 94 ? -22.177 -5.881 11.727 1.00 90.75 94 ARG A N 1
ATOM 699 C CA . ARG A 1 94 ? -23.558 -5.358 11.610 1.00 90.75 94 ARG A CA 1
ATOM 700 C C . ARG A 1 94 ? -24.124 -4.686 12.874 1.00 90.75 94 ARG A C 1
ATOM 702 O O . ARG A 1 94 ? -25.274 -4.275 12.851 1.00 90.75 94 ARG A O 1
ATOM 709 N N . ARG A 1 95 ? -23.290 -4.424 13.885 1.00 94.00 95 ARG A N 1
ATOM 710 C CA . ARG A 1 95 ? -23.600 -3.619 15.085 1.00 94.00 95 ARG A CA 1
ATOM 711 C C . ARG A 1 95 ? -23.241 -2.127 14.966 1.00 94.00 95 ARG A C 1
ATOM 713 O O . ARG A 1 95 ? -23.100 -1.427 15.957 1.00 94.00 95 ARG A O 1
ATOM 720 N N . GLY A 1 96 ? -23.011 -1.627 13.749 1.00 93.38 96 GLY A N 1
ATOM 721 C CA . GLY A 1 96 ? -22.659 -0.218 13.510 1.00 93.38 96 GLY A CA 1
ATOM 722 C C . GLY A 1 96 ? -21.177 0.147 13.691 1.00 93.38 96 GLY A C 1
ATOM 723 O O . GLY A 1 96 ? -20.796 1.238 13.280 1.00 93.38 96 GLY A O 1
ATOM 724 N N . GLY A 1 97 ? -20.328 -0.769 14.172 1.00 95.31 97 GLY A N 1
ATOM 725 C CA . GLY A 1 97 ? -18.909 -0.515 14.469 1.00 95.31 97 GLY A CA 1
ATOM 726 C C . GLY A 1 97 ? -18.114 0.168 13.353 1.00 95.31 97 GLY A C 1
ATOM 727 O O . GLY A 1 97 ? -17.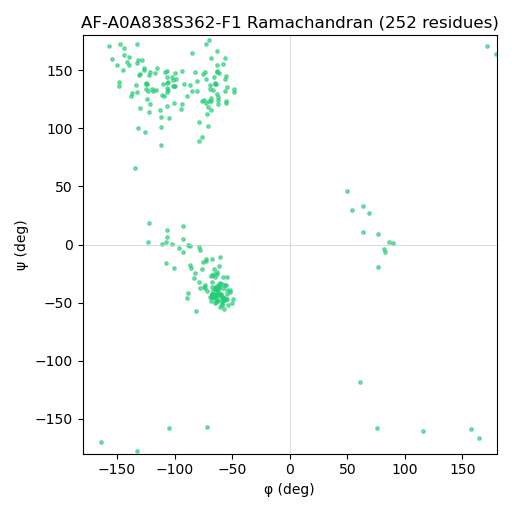458 1.176 13.588 1.00 95.31 97 GLY A O 1
ATOM 728 N N . LEU A 1 98 ? -18.249 -0.302 12.108 1.00 94.75 98 LEU A N 1
ATOM 729 C CA . LEU A 1 98 ? -17.576 0.322 10.962 1.00 94.75 98 LEU A CA 1
ATOM 730 C C . LEU A 1 98 ? -18.018 1.776 10.729 1.00 94.75 98 LEU A C 1
ATOM 732 O O . LEU A 1 98 ? -17.208 2.612 10.346 1.00 94.75 98 LEU A O 1
ATOM 736 N N . ARG A 1 99 ? -19.306 2.083 10.932 1.00 95.12 99 ARG A N 1
ATOM 737 C CA . ARG A 1 99 ? -19.816 3.451 10.770 1.00 95.12 99 ARG A CA 1
ATOM 738 C C . ARG A 1 99 ? -19.219 4.363 11.835 1.00 95.12 99 ARG A C 1
ATOM 740 O O . ARG A 1 99 ? -18.782 5.453 11.486 1.00 95.12 99 ARG A O 1
ATOM 747 N N . THR A 1 100 ? -19.191 3.904 13.084 1.00 95.06 100 THR A N 1
ATOM 748 C CA . THR A 1 100 ? -18.568 4.628 14.197 1.00 95.06 100 THR A CA 1
ATOM 749 C C . THR A 1 100 ? -17.092 4.879 13.909 1.00 95.06 100 THR A C 1
ATOM 751 O O . THR A 1 100 ? -16.665 6.025 13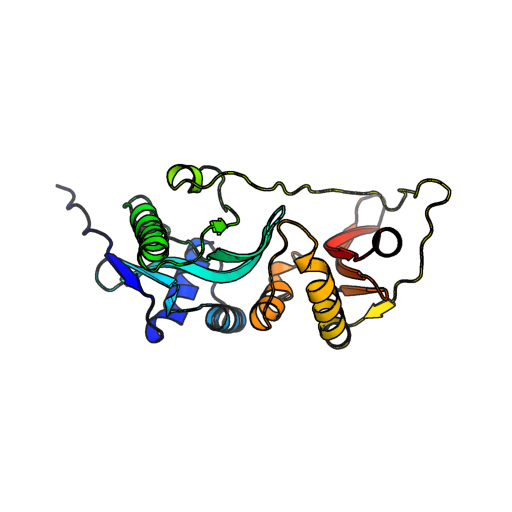.910 1.00 95.06 100 THR A O 1
ATOM 754 N N . LEU A 1 101 ? -16.346 3.833 13.545 1.00 96.25 101 LEU A N 1
ATOM 755 C CA . LEU A 1 101 ? -14.917 3.905 13.248 1.00 96.25 101 LEU A CA 1
ATOM 756 C C . LEU A 1 101 ? -14.592 4.906 12.129 1.00 96.25 101 LEU A C 1
ATOM 758 O O . LEU A 1 101 ? -13.810 5.829 12.332 1.00 96.25 101 LEU A O 1
ATOM 762 N N . MET A 1 102 ? -15.217 4.751 10.956 1.00 95.88 102 MET A N 1
ATOM 763 C CA . MET A 1 102 ? -14.964 5.642 9.817 1.00 95.88 102 MET A CA 1
ATOM 764 C C . MET A 1 102 ? -15.409 7.077 10.109 1.00 95.88 102 MET A C 1
ATOM 766 O O . MET A 1 102 ? -14.752 8.021 9.674 1.00 95.88 102 MET A O 1
ATOM 770 N N . GLY A 1 103 ? -16.515 7.242 10.844 1.00 95.50 103 GLY A N 1
ATOM 771 C CA . GLY A 1 103 ? -16.998 8.542 11.294 1.00 95.50 103 GLY A CA 1
ATOM 772 C C . GLY A 1 103 ? -15.970 9.242 12.176 1.00 95.50 103 GLY A C 1
ATOM 773 O O . GLY A 1 103 ? -15.569 10.355 11.848 1.00 95.50 103 GLY A O 1
ATOM 774 N N . THR A 1 104 ? -15.500 8.577 13.231 1.00 95.50 104 THR A N 1
ATOM 775 C CA . THR A 1 104 ? -14.480 9.110 14.142 1.00 95.50 104 THR A CA 1
ATOM 776 C C . THR A 1 104 ? -13.196 9.469 13.409 1.00 95.50 104 THR A C 1
ATOM 778 O O . THR A 1 104 ? -12.697 10.574 13.584 1.00 95.50 104 THR A O 1
ATOM 781 N N . GLN A 1 105 ? -12.703 8.590 12.537 1.00 96.06 105 GLN A N 1
ATOM 782 C CA . GLN A 1 105 ? -11.455 8.831 11.817 1.00 96.06 105 GLN A CA 1
ATOM 783 C C . GLN A 1 105 ? -11.538 10.053 10.889 1.00 96.06 105 GLN A C 1
ATOM 785 O O . GLN A 1 105 ? -10.652 10.902 10.898 1.00 96.06 105 GLN A O 1
ATOM 790 N N . LEU A 1 106 ? -12.600 10.163 10.081 1.00 95.81 106 LEU A N 1
ATOM 791 C CA . LEU A 1 106 ? -12.736 11.255 9.110 1.00 95.81 106 LEU A CA 1
ATOM 792 C C . LEU A 1 106 ? -13.042 12.604 9.771 1.00 95.81 106 LEU A C 1
ATOM 794 O O . LEU A 1 106 ? -12.483 13.616 9.353 1.00 95.81 106 LEU A O 1
ATOM 798 N N . HIS A 1 107 ? -13.896 12.629 10.801 1.00 95.69 107 HIS A N 1
ATOM 799 C CA . HIS A 1 107 ? -14.159 13.864 11.547 1.00 95.69 107 HIS A CA 1
ATOM 800 C C . HIS A 1 107 ? -12.922 14.293 12.334 1.00 95.69 107 HIS A C 1
ATOM 802 O O . HIS A 1 107 ? -12.554 15.458 12.262 1.00 95.69 107 HIS A O 1
ATOM 808 N N . GLY A 1 108 ? -12.221 13.356 12.982 1.00 94.56 108 GLY A N 1
ATOM 809 C CA . GLY A 1 108 ? -10.982 13.653 13.701 1.00 94.56 108 GLY A CA 1
ATOM 810 C C . GLY A 1 108 ? -9.898 14.240 12.794 1.00 94.56 108 GLY A C 1
ATOM 811 O O . GLY A 1 108 ? -9.269 15.230 13.158 1.00 94.56 108 GLY A O 1
ATOM 812 N N . LEU A 1 109 ? -9.727 13.700 11.579 1.00 94.81 109 LEU A N 1
ATOM 813 C CA . LEU A 1 109 ? -8.831 14.287 10.573 1.00 94.81 109 LEU A CA 1
ATOM 814 C C . LEU A 1 109 ? -9.234 15.722 10.213 1.00 94.81 109 LEU A C 1
ATOM 816 O O . LEU A 1 109 ? -8.376 16.598 10.151 1.00 94.81 109 LEU A O 1
ATOM 820 N N . HIS A 1 110 ? -10.526 15.975 9.991 1.00 95.69 110 HIS A N 1
ATOM 821 C CA . HIS A 1 110 ? -11.023 17.311 9.666 1.00 95.69 110 HIS A CA 1
ATOM 822 C C . HIS A 1 110 ? -10.809 18.309 10.814 1.00 95.69 110 HIS A C 1
ATOM 824 O O . HIS A 1 110 ? -10.267 19.391 10.595 1.00 95.69 110 HIS A O 1
ATOM 830 N N . GLU A 1 111 ? -11.204 17.938 12.031 1.00 96.50 111 GLU A N 1
ATOM 831 C CA . GLU A 1 111 ? -11.123 18.777 13.230 1.00 96.50 111 GLU A CA 1
ATOM 832 C C . GLU A 1 111 ? -9.676 19.122 13.599 1.00 96.50 111 GLU A C 1
ATOM 834 O O . GLU A 1 111 ? -9.398 20.242 14.026 1.00 96.50 111 GLU A O 1
ATOM 839 N N . ALA A 1 112 ? -8.742 18.192 13.381 1.00 94.94 112 ALA A N 1
ATOM 840 C CA . ALA A 1 112 ? -7.316 18.413 13.606 1.00 94.94 112 ALA A CA 1
ATOM 841 C C . ALA A 1 112 ? -6.629 19.232 12.495 1.00 94.94 112 ALA A C 1
ATOM 843 O O . ALA A 1 112 ? -5.441 19.530 12.612 1.00 94.94 112 ALA A O 1
ATOM 844 N N . GLY A 1 113 ? -7.333 19.578 11.409 1.00 96.12 113 GLY A N 1
ATOM 845 C CA . GLY A 1 113 ? -6.719 20.197 10.231 1.00 96.12 113 GLY A CA 1
ATOM 846 C C . GLY A 1 113 ? -5.711 19.276 9.531 1.00 96.12 113 GLY A C 1
ATOM 847 O O . GLY A 1 113 ? -4.695 19.753 9.029 1.00 96.12 113 GLY A O 1
ATOM 848 N N . GLY A 1 114 ? -5.970 17.964 9.555 1.00 95.38 114 GLY A N 1
ATOM 849 C CA . GLY A 1 114 ? -5.131 16.918 8.973 1.00 95.38 114 GLY A CA 1
ATOM 850 C C . GLY A 1 114 ? -5.160 16.878 7.443 1.00 95.38 114 GLY A C 1
ATOM 851 O O . GLY A 1 114 ? -5.442 17.869 6.767 1.00 95.38 114 GLY A O 1
ATOM 852 N N . GLU A 1 115 ? -4.838 15.718 6.868 1.00 96.69 115 GLU A N 1
ATOM 853 C CA . GLU A 1 115 ? -4.673 15.595 5.421 1.00 96.69 115 GLU A CA 1
ATOM 854 C C . GLU A 1 115 ? -5.976 15.871 4.646 1.00 96.69 115 GLU A C 1
ATOM 856 O O . GLU A 1 115 ? -7.044 15.372 5.010 1.00 96.69 115 GLU A O 1
ATOM 861 N N . PRO A 1 116 ? -5.901 16.600 3.516 1.00 92.19 116 PRO A N 1
ATOM 862 C CA . PRO A 1 116 ? -7.082 17.010 2.754 1.00 92.19 116 PRO A CA 1
ATOM 863 C C . PRO A 1 116 ? -7.748 15.858 1.989 1.00 92.19 116 PRO A C 1
ATOM 865 O O . PRO A 1 116 ? -8.859 16.012 1.482 1.00 92.19 116 PRO A O 1
ATOM 868 N N . VAL A 1 117 ? -7.063 14.718 1.852 1.00 94.81 117 VAL A N 1
ATOM 869 C CA . VAL A 1 117 ? -7.535 13.553 1.101 1.00 94.81 117 VAL A CA 1
ATOM 870 C C . VAL A 1 117 ? -7.224 12.284 1.883 1.00 94.81 117 VAL A C 1
ATOM 872 O O . VAL A 1 117 ? -6.074 12.030 2.243 1.00 94.81 117 VAL A O 1
ATOM 875 N N . ALA A 1 118 ? -8.246 11.454 2.084 1.00 97.25 118 ALA A N 1
ATOM 876 C CA . ALA A 1 118 ? -8.097 10.090 2.571 1.00 97.25 118 ALA A CA 1
ATOM 877 C C . ALA A 1 118 ? -8.166 9.098 1.404 1.00 97.25 118 ALA A C 1
ATOM 879 O O . ALA A 1 118 ? -9.018 9.214 0.520 1.00 97.25 118 ALA A O 1
ATOM 880 N N . VAL A 1 119 ? -7.270 8.113 1.397 1.00 97.12 119 VAL A N 1
ATOM 881 C CA . VAL A 1 119 ? -7.140 7.122 0.319 1.00 97.12 119 VAL A CA 1
ATOM 882 C C . VAL A 1 119 ? -7.114 5.714 0.887 1.00 97.12 119 VAL A C 1
ATOM 884 O O . VAL A 1 119 ? -6.600 5.495 1.980 1.00 97.12 119 VAL A O 1
ATOM 887 N N . LEU A 1 120 ? -7.662 4.752 0.144 1.00 96.31 120 LEU A N 1
ATOM 888 C CA . LEU A 1 120 ? -7.679 3.347 0.547 1.00 96.31 120 LEU A CA 1
ATOM 889 C C . LEU A 1 120 ? -7.760 2.396 -0.638 1.00 96.31 120 LEU A C 1
ATOM 891 O O . LEU A 1 120 ? -8.242 2.751 -1.715 1.00 96.31 120 LEU A O 1
ATOM 895 N N . TRP A 1 121 ? -7.359 1.152 -0.386 1.00 92.44 121 TRP A N 1
ATOM 896 C CA . TRP A 1 121 ? -7.748 0.008 -1.199 1.00 92.44 121 TRP A CA 1
ATOM 897 C C . TRP A 1 121 ? -8.975 -0.646 -0.575 1.00 92.44 121 TRP A C 1
ATOM 899 O O . TRP A 1 121 ? -8.924 -1.137 0.550 1.00 92.44 121 TRP A O 1
ATOM 909 N N . ALA A 1 122 ? -10.090 -0.648 -1.302 1.00 87.38 122 ALA A N 1
ATOM 910 C CA . ALA A 1 122 ? -11.312 -1.267 -0.814 1.00 87.38 122 ALA A CA 1
ATOM 911 C C . ALA A 1 122 ? -11.203 -2.795 -0.894 1.00 87.38 122 ALA A C 1
ATOM 913 O O . ALA A 1 122 ? -11.000 -3.342 -1.979 1.00 87.38 122 ALA A O 1
ATOM 914 N N . SER A 1 123 ? -11.397 -3.480 0.235 1.00 80.94 123 SER A N 1
ATOM 915 C CA . SER A 1 123 ? -11.586 -4.936 0.268 1.00 80.94 123 SER A CA 1
ATOM 916 C C . SER A 1 123 ? -12.872 -5.351 -0.455 1.00 80.94 123 SER A C 1
ATOM 918 O O . SER A 1 123 ? -12.885 -6.335 -1.191 1.00 80.94 123 SER A O 1
ATOM 920 N N . GLU A 1 124 ? -13.936 -4.552 -0.321 1.00 79.19 124 GLU A N 1
ATOM 921 C CA . GLU A 1 124 ? -15.207 -4.729 -1.023 1.00 79.19 124 GLU A CA 1
ATOM 922 C C . GLU A 1 124 ? -15.741 -3.382 -1.542 1.00 79.19 124 GLU A C 1
ATOM 924 O O . GLU A 1 124 ? -15.860 -2.401 -0.801 1.00 79.19 124 GLU A O 1
ATOM 929 N N . GLY A 1 125 ? -16.122 -3.333 -2.824 1.00 75.06 125 GLY A N 1
ATOM 930 C CA . GLY A 1 125 ? -16.483 -2.082 -3.507 1.00 75.06 125 GLY A CA 1
ATOM 931 C C . GLY A 1 125 ? -17.716 -1.352 -2.948 1.00 75.06 125 GLY A C 1
ATOM 932 O O . GLY A 1 125 ? -17.830 -0.141 -3.105 1.00 75.06 125 GLY A O 1
ATOM 933 N N . GLY A 1 126 ? -18.627 -2.051 -2.262 1.00 82.94 126 GLY A N 1
ATOM 934 C CA . GLY A 1 126 ? -19.864 -1.468 -1.712 1.00 82.94 126 GLY A CA 1
ATOM 935 C C . GLY A 1 126 ? -19.733 -0.845 -0.315 1.00 82.94 126 GLY A C 1
ATOM 936 O O . GLY A 1 126 ? -20.719 -0.349 0.245 1.00 82.94 126 GLY A O 1
ATOM 937 N N . ILE A 1 127 ? -18.548 -0.904 0.299 1.00 86.94 127 ILE A N 1
ATOM 938 C CA . ILE A 1 127 ? -18.361 -0.468 1.686 1.00 86.94 127 ILE A CA 1
ATOM 939 C C . ILE A 1 127 ? -18.195 1.048 1.770 1.00 86.94 127 ILE A C 1
ATOM 941 O O . ILE A 1 127 ? -18.971 1.707 2.462 1.00 86.94 127 ILE A O 1
ATOM 945 N N . TYR A 1 128 ? -17.207 1.599 1.066 1.00 94.31 128 TYR A N 1
ATOM 946 C CA . TYR A 1 128 ? -16.674 2.926 1.385 1.00 94.31 128 TYR A CA 1
ATOM 947 C C . TYR A 1 128 ? -17.417 4.096 0.734 1.00 94.31 128 TYR A C 1
ATOM 949 O O . TYR A 1 128 ? -17.337 5.215 1.238 1.00 94.31 128 TYR A O 1
ATOM 957 N N . GLY A 1 129 ? -18.217 3.844 -0.308 1.00 94.12 129 GLY A N 1
ATOM 958 C CA . GLY A 1 129 ? -19.007 4.886 -0.979 1.00 94.12 129 GLY A CA 1
ATOM 959 C C . GLY A 1 129 ? -19.937 5.656 -0.037 1.00 94.12 129 GLY A C 1
ATOM 960 O O . GLY A 1 129 ? -20.080 6.869 -0.146 1.00 94.12 129 GLY A O 1
ATOM 961 N N . ARG A 1 130 ? -20.494 4.977 0.974 1.00 93.69 130 ARG A N 1
ATOM 962 C CA . ARG A 1 130 ? -21.360 5.602 1.992 1.00 93.69 130 ARG A CA 1
ATOM 963 C C . ARG A 1 130 ? -20.632 6.583 2.923 1.00 93.69 130 ARG A C 1
ATOM 965 O O . ARG A 1 130 ? -21.296 7.278 3.681 1.00 93.69 130 ARG A O 1
ATOM 972 N N . PHE A 1 131 ? -19.298 6.589 2.908 1.00 95.50 131 PHE A N 1
ATOM 973 C CA . PHE A 1 131 ? -18.446 7.487 3.693 1.00 95.50 131 PHE A CA 1
ATOM 974 C C . PHE A 1 131 ? -17.797 8.575 2.821 1.00 95.50 131 PHE A C 1
ATOM 976 O O . PHE A 1 131 ? -16.871 9.237 3.270 1.00 95.50 131 PHE A O 1
ATOM 983 N N . GLY A 1 132 ? -18.250 8.742 1.572 1.00 95.25 132 GLY A N 1
ATOM 984 C CA . GLY A 1 132 ? -17.740 9.765 0.653 1.00 95.25 132 GLY A CA 1
ATOM 985 C C . GLY A 1 132 ? -16.549 9.334 -0.208 1.00 95.25 132 GLY A C 1
ATOM 986 O O . GLY A 1 132 ? -16.080 10.126 -1.019 1.00 95.25 132 GLY A O 1
ATOM 987 N N . TYR A 1 133 ? -16.076 8.087 -0.093 1.00 97.12 133 TYR A N 1
ATOM 988 C CA . TYR A 1 133 ? -15.035 7.572 -0.987 1.00 97.12 133 TYR A CA 1
ATOM 989 C C . TYR A 1 133 ? -15.592 7.308 -2.385 1.00 97.12 133 TYR A C 1
ATOM 991 O O . TYR A 1 133 ? -16.690 6.777 -2.547 1.00 97.12 133 TYR A O 1
ATOM 999 N N . ALA A 1 134 ? -14.787 7.588 -3.403 1.00 95.25 134 ALA A N 1
ATOM 1000 C CA . ALA A 1 134 ? -15.079 7.246 -4.787 1.00 95.25 134 ALA A CA 1
ATOM 1001 C C . ALA A 1 134 ? -13.901 6.489 -5.409 1.00 95.25 134 ALA A C 1
ATOM 1003 O O . ALA A 1 134 ? -12.766 6.565 -4.935 1.00 95.25 134 ALA A O 1
ATOM 1004 N N . VAL A 1 135 ? -14.169 5.750 -6.487 1.00 95.44 135 VAL A N 1
ATOM 1005 C CA . VAL A 1 135 ? -13.113 5.087 -7.259 1.00 95.44 135 VAL A CA 1
ATOM 1006 C C . VAL A 1 135 ? -12.270 6.156 -7.954 1.00 95.44 135 VAL A C 1
ATOM 1008 O O . VAL A 1 135 ? -12.770 6.870 -8.817 1.00 95.44 135 VAL A O 1
ATOM 1011 N N . ALA A 1 136 ? -10.993 6.242 -7.583 1.00 93.94 136 ALA A N 1
ATOM 1012 C CA . ALA A 1 136 ? -10.038 7.191 -8.161 1.00 93.94 136 ALA A CA 1
ATOM 1013 C C . ALA A 1 136 ? -9.001 6.530 -9.089 1.00 93.94 136 ALA A C 1
ATOM 1015 O O . ALA A 1 136 ? -8.337 7.213 -9.864 1.00 93.94 136 ALA A O 1
ATOM 1016 N N . ALA A 1 137 ? -8.851 5.203 -9.022 1.00 92.94 137 ALA A N 1
ATOM 1017 C CA . ALA A 1 137 ? -7.899 4.448 -9.828 1.00 92.94 137 ALA A CA 1
ATOM 1018 C C . ALA A 1 137 ? -8.403 3.026 -10.101 1.00 92.94 137 ALA A C 1
ATOM 1020 O O . ALA A 1 137 ? -9.160 2.450 -9.318 1.00 92.94 137 ALA A O 1
ATOM 1021 N N . HIS A 1 138 ? -7.936 2.444 -11.206 1.00 92.19 138 HIS A N 1
ATOM 1022 C CA . HIS A 1 138 ? -8.219 1.064 -11.586 1.00 92.19 138 HIS A CA 1
ATOM 1023 C C . HIS A 1 138 ? -6.937 0.236 -11.615 1.00 92.19 138 HIS A C 1
ATOM 1025 O O . HIS A 1 138 ? -5.868 0.721 -11.984 1.00 92.19 138 HIS A O 1
ATOM 1031 N N . ARG A 1 139 ? -7.066 -1.051 -11.290 1.00 91.00 139 ARG A N 1
ATOM 1032 C CA . ARG A 1 139 ? -6.014 -2.050 -11.472 1.00 91.00 139 ARG A CA 1
ATOM 1033 C C . ARG A 1 139 ? -6.408 -2.987 -12.607 1.00 91.00 139 ARG A C 1
ATOM 1035 O O . ARG A 1 139 ? -7.482 -3.581 -12.567 1.00 91.00 139 ARG A O 1
ATOM 1042 N N . ALA A 1 140 ? -5.519 -3.162 -13.579 1.00 93.69 140 ALA A N 1
ATOM 1043 C CA . ALA A 1 140 ? -5.662 -4.172 -14.622 1.00 93.69 140 ALA A CA 1
ATOM 1044 C C . ALA A 1 140 ? -4.761 -5.378 -14.325 1.00 93.69 140 ALA A C 1
ATOM 1046 O O . ALA A 1 140 ? -3.644 -5.224 -13.825 1.00 93.69 140 ALA A O 1
ATOM 1047 N N . ARG A 1 141 ? -5.235 -6.583 -14.656 1.00 94.38 141 ARG A N 1
ATOM 1048 C CA . ARG A 1 141 ? -4.410 -7.795 -14.680 1.00 94.38 141 ARG A CA 1
ATOM 1049 C C . ARG A 1 141 ? -4.160 -8.178 -16.131 1.00 94.38 141 ARG A C 1
ATOM 1051 O O . ARG A 1 141 ? -5.105 -8.452 -16.862 1.00 94.38 141 ARG A O 1
ATOM 1058 N N . LEU A 1 142 ? -2.892 -8.206 -16.521 1.00 94.19 142 LEU A N 1
ATOM 1059 C CA . LEU A 1 142 ? -2.463 -8.576 -17.865 1.00 94.19 142 LEU A CA 1
ATOM 1060 C C . LEU A 1 142 ? -1.750 -9.927 -17.814 1.00 94.19 142 LEU A C 1
ATOM 1062 O O . LEU A 1 142 ? -0.960 -10.182 -16.905 1.00 94.19 142 LEU A O 1
ATOM 1066 N N . ALA A 1 143 ? -2.035 -10.784 -18.790 1.00 93.75 143 ALA A N 1
ATOM 1067 C CA . ALA A 1 143 ? -1.305 -12.019 -19.030 1.00 93.75 143 ALA A CA 1
ATOM 1068 C C . ALA A 1 143 ? -0.752 -11.960 -20.451 1.00 93.75 143 ALA A C 1
ATOM 1070 O O . ALA A 1 143 ? -1.506 -11.808 -21.411 1.00 93.75 143 ALA A O 1
ATOM 1071 N N . VAL A 1 144 ? 0.569 -12.045 -20.570 1.00 92.75 144 VAL A N 1
ATOM 1072 C CA . VAL A 1 144 ? 1.277 -11.917 -21.842 1.00 92.75 144 VAL A CA 1
ATOM 1073 C C . VAL A 1 144 ? 2.011 -13.224 -22.110 1.00 92.75 144 VAL A C 1
ATOM 1075 O O . VAL A 1 144 ? 2.668 -13.769 -21.224 1.00 92.75 144 VAL A O 1
ATOM 1078 N N . SER A 1 145 ? 1.867 -13.755 -23.326 1.00 89.69 145 SER A N 1
ATOM 1079 C CA . SER A 1 145 ? 2.625 -14.935 -23.748 1.00 89.69 145 SER A CA 1
ATOM 1080 C C . SER A 1 145 ? 4.109 -14.596 -23.825 1.00 89.69 145 SER A C 1
ATOM 1082 O O . SER A 1 145 ? 4.471 -13.531 -24.317 1.00 89.69 145 SER A O 1
ATOM 1084 N N . ARG A 1 146 ? 4.979 -15.546 -23.470 1.00 84.81 146 ARG A N 1
ATOM 1085 C CA . ARG A 1 146 ? 6.426 -15.440 -23.722 1.00 84.81 146 ARG A CA 1
ATOM 1086 C C . ARG A 1 146 ? 6.748 -15.170 -25.200 1.00 84.81 146 ARG A C 1
ATOM 1088 O O . ARG A 1 146 ? 7.783 -14.597 -25.504 1.00 84.81 146 ARG A O 1
ATOM 1095 N N . SER A 1 147 ? 5.887 -15.610 -26.117 1.00 87.56 147 SER A N 1
ATOM 1096 C CA . SER A 1 147 ? 6.054 -15.388 -27.557 1.00 87.56 147 SER A CA 1
ATOM 1097 C C . SER A 1 147 ? 5.641 -13.988 -28.022 1.00 87.56 147 SER A C 1
ATOM 1099 O O . SER A 1 147 ? 5.713 -13.713 -29.217 1.00 87.56 147 SER A O 1
ATOM 1101 N N . ALA A 1 148 ? 5.143 -13.128 -27.127 1.00 91.81 148 ALA A N 1
ATOM 1102 C CA . ALA A 1 148 ? 4.839 -11.749 -27.473 1.00 91.81 148 ALA A CA 1
ATOM 1103 C C . ALA A 1 148 ? 6.131 -11.029 -27.874 1.00 91.81 148 ALA A C 1
ATOM 1105 O O . ALA A 1 148 ? 7.131 -11.083 -27.162 1.00 91.81 148 ALA A O 1
ATOM 1106 N N . ALA A 1 149 ? 6.097 -10.371 -29.027 1.00 92.50 149 ALA A N 1
ATOM 1107 C CA . ALA A 1 149 ? 7.225 -9.624 -29.553 1.00 92.50 149 ALA A CA 1
ATOM 1108 C C . ALA A 1 149 ? 6.975 -8.122 -29.424 1.00 92.50 149 ALA A C 1
ATOM 1110 O O . ALA A 1 149 ? 5.841 -7.643 -29.534 1.00 92.50 149 ALA A O 1
ATOM 1111 N N . TYR A 1 150 ? 8.058 -7.372 -29.250 1.00 94.94 150 TYR A N 1
ATOM 1112 C CA . TYR A 1 150 ? 8.031 -5.929 -29.416 1.00 94.94 150 TYR A CA 1
ATOM 1113 C C . TYR A 1 150 ? 7.690 -5.545 -30.858 1.00 94.94 150 TYR A C 1
ATOM 1115 O O . TYR A 1 150 ? 7.962 -6.281 -31.809 1.00 94.94 150 TYR A O 1
ATOM 1123 N N . ARG A 1 151 ? 7.132 -4.342 -31.033 1.00 95.75 151 ARG A N 1
ATOM 1124 C CA . ARG A 1 151 ? 7.084 -3.714 -32.359 1.00 95.75 151 ARG A CA 1
ATOM 1125 C C . ARG A 1 151 ? 8.515 -3.491 -32.854 1.00 95.75 151 ARG A C 1
ATOM 1127 O O . ARG A 1 151 ? 9.412 -3.218 -32.057 1.00 95.75 151 ARG A O 1
ATOM 1134 N N . ALA A 1 152 ? 8.717 -3.582 -34.167 1.00 95.88 152 ALA A N 1
ATOM 1135 C CA . ALA A 1 152 ? 10.022 -3.334 -34.771 1.00 95.88 152 ALA A CA 1
ATOM 1136 C C . ALA A 1 152 ? 10.568 -1.952 -34.359 1.00 95.88 152 ALA A C 1
ATOM 1138 O O . ALA A 1 152 ? 9.831 -0.966 -34.358 1.00 95.88 152 ALA A O 1
ATOM 1139 N N . GLY A 1 153 ? 11.855 -1.897 -34.005 1.00 94.31 153 GLY A N 1
ATOM 1140 C CA . GLY A 1 153 ? 12.545 -0.657 -33.638 1.00 94.31 153 GLY A CA 1
ATOM 1141 C C . GLY A 1 153 ? 12.442 -0.234 -32.168 1.00 94.31 153 GLY A C 1
ATOM 1142 O O . GLY A 1 153 ? 12.994 0.805 -31.825 1.00 94.31 153 GLY A O 1
ATOM 1143 N N . VAL A 1 154 ? 11.785 -1.001 -31.287 1.00 96.25 154 VAL A N 1
ATOM 1144 C CA . VAL A 1 154 ? 11.815 -0.727 -29.836 1.00 96.25 154 VAL A CA 1
ATOM 1145 C C . VAL A 1 154 ? 13.205 -1.067 -29.272 1.00 96.25 154 VAL A C 1
ATOM 1147 O O . VAL A 1 154 ? 13.600 -2.232 -29.338 1.00 96.25 154 VAL A O 1
ATOM 1150 N N . PRO A 1 155 ? 13.955 -0.097 -28.713 1.00 95.12 155 PRO A N 1
ATOM 1151 C CA . PRO A 1 155 ? 15.276 -0.361 -28.160 1.00 95.12 155 PRO A CA 1
ATOM 1152 C C . PRO A 1 155 ? 15.177 -0.962 -26.754 1.00 95.12 155 PRO A C 1
ATOM 1154 O O . PRO A 1 155 ? 14.500 -0.411 -25.881 1.00 95.12 155 PRO A O 1
ATOM 1157 N N . THR A 1 156 ? 15.926 -2.036 -26.516 1.00 95.38 156 THR A N 1
ATOM 1158 C CA . THR A 1 156 ? 16.049 -2.704 -25.212 1.00 95.38 156 THR A CA 1
ATOM 1159 C C . THR A 1 156 ? 17.505 -2.731 -24.758 1.00 95.38 156 THR A C 1
ATOM 1161 O O . THR A 1 156 ? 18.417 -2.801 -25.582 1.00 95.38 156 THR A O 1
ATOM 1164 N N . GLY A 1 157 ? 17.721 -2.677 -23.449 1.00 94.94 157 GLY A N 1
ATOM 1165 C CA . GLY A 1 157 ? 19.033 -2.768 -22.819 1.00 94.94 157 GLY A CA 1
ATOM 1166 C C . GLY A 1 157 ? 19.288 -4.120 -22.152 1.00 94.94 157 GLY A C 1
ATOM 1167 O O . GLY A 1 157 ? 18.663 -5.134 -22.465 1.00 94.94 157 GLY A O 1
ATOM 1168 N N . ARG A 1 158 ? 20.222 -4.120 -21.197 1.00 96.25 158 ARG A N 1
ATOM 1169 C CA . ARG A 1 158 ? 20.534 -5.270 -20.344 1.00 96.25 158 ARG A CA 1
ATOM 1170 C C . ARG A 1 158 ? 19.830 -5.131 -18.998 1.00 96.25 158 ARG A C 1
ATOM 1172 O O . ARG A 1 158 ? 19.797 -4.048 -18.427 1.00 96.25 158 ARG A O 1
ATOM 1179 N N . VAL A 1 159 ? 19.362 -6.256 -18.469 1.00 97.69 159 VAL A N 1
ATOM 1180 C CA . VAL A 1 159 ? 18.869 -6.382 -17.095 1.00 97.69 159 VAL A CA 1
ATOM 1181 C C . VAL A 1 159 ? 19.898 -7.130 -16.253 1.00 97.69 159 VAL A C 1
ATOM 1183 O O . VAL A 1 159 ? 20.493 -8.111 -16.710 1.00 97.69 159 VAL A O 1
ATOM 1186 N N . GLN A 1 160 ? 20.099 -6.687 -15.016 1.00 98.25 160 GLN A N 1
ATOM 1187 C CA . GLN A 1 160 ? 20.884 -7.392 -14.008 1.00 98.25 160 GLN A CA 1
ATOM 1188 C C . GLN A 1 160 ? 19.958 -8.029 -12.974 1.00 98.25 160 GLN A C 1
ATOM 1190 O O . GLN A 1 160 ? 19.057 -7.373 -12.463 1.00 98.25 160 GLN A O 1
ATOM 1195 N N . LEU A 1 161 ? 20.195 -9.299 -12.648 1.00 98.38 161 LEU A N 1
ATOM 1196 C CA . LEU A 1 161 ? 19.534 -9.954 -11.522 1.00 98.38 161 LEU A CA 1
ATOM 1197 C C . LEU A 1 161 ? 20.317 -9.695 -10.237 1.00 98.38 161 LEU A C 1
ATOM 1199 O O . LEU A 1 161 ? 21.545 -9.789 -10.238 1.00 98.38 161 LEU A O 1
ATOM 1203 N N . LEU A 1 162 ? 19.595 -9.397 -9.162 1.00 98.38 162 LEU A N 1
ATOM 1204 C CA . LEU A 1 162 ? 20.137 -9.177 -7.824 1.00 98.38 162 LEU A CA 1
ATOM 1205 C C . LEU A 1 162 ? 19.428 -10.087 -6.814 1.00 98.38 162 LEU A C 1
ATOM 1207 O O . LEU A 1 162 ? 18.262 -10.452 -6.997 1.00 98.38 162 LEU A O 1
ATOM 1211 N N . ASP A 1 163 ? 20.136 -10.442 -5.744 1.00 97.06 163 ASP A N 1
ATOM 1212 C CA . ASP A 1 163 ? 19.502 -10.959 -4.532 1.00 97.06 163 ASP A CA 1
ATOM 1213 C C . ASP A 1 163 ? 18.781 -9.832 -3.767 1.00 97.06 163 ASP A C 1
ATOM 1215 O O . ASP A 1 163 ? 18.848 -8.658 -4.136 1.00 97.06 163 ASP A O 1
ATOM 1219 N N . ALA A 1 164 ? 18.037 -10.196 -2.722 1.00 95.25 164 ALA A N 1
ATOM 1220 C CA . ALA A 1 164 ? 17.217 -9.247 -1.972 1.00 95.25 164 ALA A CA 1
ATOM 1221 C C . ALA A 1 164 ? 18.045 -8.149 -1.280 1.00 95.25 164 ALA A C 1
ATOM 1223 O O . ALA A 1 164 ? 17.622 -6.992 -1.260 1.00 95.25 164 ALA A O 1
ATOM 1224 N N . GLU A 1 165 ? 19.213 -8.499 -0.736 1.00 96.12 165 GLU A N 1
ATOM 1225 C CA . GLU A 1 165 ? 20.070 -7.574 0.010 1.00 96.12 165 GLU A CA 1
ATOM 1226 C C . GLU A 1 165 ? 20.668 -6.517 -0.923 1.00 96.12 165 GLU A C 1
ATOM 1228 O O . GLU A 1 165 ? 20.537 -5.317 -0.667 1.00 96.12 165 GLU A O 1
ATOM 1233 N N . ALA A 1 166 ? 21.225 -6.946 -2.058 1.00 97.81 166 ALA A N 1
ATOM 1234 C CA . ALA A 1 166 ? 21.767 -6.049 -3.072 1.00 97.81 166 ALA A CA 1
ATOM 1235 C C . ALA A 1 166 ? 20.673 -5.224 -3.775 1.00 97.81 166 ALA A C 1
ATOM 1237 O O . ALA A 1 166 ? 20.908 -4.077 -4.162 1.00 97.81 166 ALA A O 1
ATOM 1238 N N . ALA A 1 167 ? 19.466 -5.778 -3.941 1.00 97.81 167 ALA A N 1
ATOM 1239 C CA . ALA A 1 167 ? 18.353 -5.092 -4.595 1.00 97.81 167 ALA A CA 1
ATOM 1240 C C . ALA A 1 167 ? 17.730 -3.986 -3.728 1.00 97.81 167 ALA A C 1
ATOM 1242 O O . ALA A 1 167 ? 17.354 -2.938 -4.256 1.00 97.81 167 ALA A O 1
ATOM 1243 N N . ALA A 1 168 ? 17.619 -4.185 -2.411 1.00 96.88 168 ALA A N 1
ATOM 1244 C CA . ALA A 1 168 ? 16.917 -3.273 -1.506 1.00 96.88 168 ALA A CA 1
ATOM 1245 C C . ALA A 1 168 ? 17.324 -1.783 -1.631 1.00 96.88 168 ALA A C 1
ATOM 1247 O O . ALA A 1 168 ? 16.432 -0.940 -1.773 1.00 96.88 168 ALA A O 1
ATOM 1248 N N . PRO A 1 169 ? 18.618 -1.393 -1.607 1.00 97.25 169 PRO A N 1
ATOM 1249 C CA . PRO A 1 169 ? 18.999 0.011 -1.791 1.00 97.25 169 PRO A CA 1
ATOM 1250 C C . PRO A 1 169 ? 18.649 0.550 -3.190 1.00 97.25 169 PRO A C 1
ATOM 1252 O O . PRO A 1 169 ? 18.169 1.679 -3.298 1.00 97.25 169 PRO A O 1
ATOM 1255 N N . VAL A 1 170 ? 18.808 -0.260 -4.243 1.00 98.00 170 VAL A N 1
ATOM 1256 C CA . VAL A 1 170 ? 18.521 0.130 -5.636 1.00 98.00 170 VAL A CA 1
ATOM 1257 C C . VAL A 1 170 ? 17.025 0.393 -5.839 1.00 98.00 170 VAL A C 1
ATOM 1259 O O . VAL A 1 170 ? 16.635 1.423 -6.391 1.00 98.00 170 VAL A O 1
ATOM 1262 N N . LEU A 1 171 ? 16.173 -0.504 -5.333 1.00 98.19 171 LEU A N 1
ATOM 1263 C CA . LEU A 1 171 ? 14.714 -0.369 -5.374 1.00 98.19 171 LEU A CA 1
ATOM 1264 C C . LEU A 1 171 ? 14.249 0.917 -4.684 1.00 98.19 171 LEU A C 1
ATOM 1266 O O . LEU A 1 171 ? 13.477 1.685 -5.266 1.00 98.19 171 LEU A O 1
ATOM 1270 N N . ARG A 1 172 ? 14.759 1.170 -3.470 1.00 97.81 172 ARG A N 1
ATOM 1271 C CA . ARG A 1 172 ? 14.453 2.374 -2.685 1.00 97.81 172 ARG A CA 1
ATOM 1272 C C . ARG A 1 172 ? 14.827 3.645 -3.439 1.00 97.81 172 ARG A C 1
ATOM 1274 O O . ARG A 1 172 ? 13.992 4.541 -3.565 1.00 97.81 172 ARG A O 1
ATOM 1281 N N . GLN A 1 173 ? 16.040 3.702 -3.987 1.00 97.56 173 GLN A N 1
ATOM 1282 C CA . GLN A 1 173 ? 16.532 4.863 -4.728 1.00 97.56 173 GLN A CA 1
ATOM 1283 C C . GLN A 1 173 ? 15.696 5.143 -5.985 1.00 97.56 173 GLN A C 1
ATOM 1285 O O . GLN A 1 173 ? 15.262 6.275 -6.207 1.00 97.56 173 GLN A O 1
ATOM 1290 N N . ILE A 1 174 ? 15.435 4.117 -6.801 1.00 98.06 174 ILE A N 1
ATOM 1291 C CA . ILE A 1 174 ? 14.654 4.269 -8.034 1.00 98.06 174 ILE A CA 1
ATOM 1292 C C . ILE A 1 174 ? 13.218 4.684 -7.710 1.00 98.06 174 ILE A C 1
ATOM 1294 O O . ILE A 1 174 ? 12.696 5.615 -8.321 1.00 98.06 174 ILE A O 1
ATOM 1298 N N . HIS A 1 175 ? 12.576 4.035 -6.738 1.00 98.19 175 HIS A N 1
ATOM 1299 C CA . HIS A 1 175 ? 11.211 4.374 -6.346 1.00 98.19 175 HIS A CA 1
ATOM 1300 C C . HIS A 1 175 ? 11.114 5.804 -5.802 1.00 98.19 175 HIS A C 1
ATOM 1302 O O . HIS A 1 175 ? 10.211 6.530 -6.203 1.00 98.19 175 HIS A O 1
ATOM 1308 N N . ALA A 1 176 ? 12.048 6.243 -4.950 1.00 96.94 176 ALA A N 1
ATOM 1309 C CA . ALA A 1 176 ? 12.073 7.614 -4.433 1.00 96.94 176 ALA A CA 1
ATOM 1310 C C . ALA A 1 176 ? 12.209 8.664 -5.550 1.00 96.94 176 ALA A C 1
ATOM 1312 O O . ALA A 1 176 ? 11.625 9.739 -5.461 1.00 96.94 176 ALA A O 1
ATOM 1313 N N . ARG A 1 177 ? 12.925 8.337 -6.633 1.00 96.44 177 ARG A N 1
ATOM 1314 C CA . ARG A 1 177 ? 13.036 9.193 -7.821 1.00 96.44 177 ARG A CA 1
ATOM 1315 C C . ARG A 1 177 ? 11.769 9.188 -8.681 1.00 96.44 177 ARG A C 1
ATOM 1317 O O . ARG A 1 177 ? 11.440 10.214 -9.263 1.00 96.44 177 ARG A O 1
ATOM 1324 N N . VAL A 1 178 ? 11.079 8.051 -8.798 1.00 97.38 178 VAL A N 1
ATOM 1325 C CA . VAL A 1 178 ? 9.933 7.874 -9.713 1.00 97.38 178 VAL A CA 1
ATOM 1326 C C . VAL A 1 178 ? 8.597 8.273 -9.082 1.00 97.38 178 VAL A C 1
ATOM 1328 O O . VAL A 1 178 ? 7.784 8.915 -9.748 1.00 97.38 178 VAL A O 1
ATOM 1331 N N . ALA A 1 179 ? 8.360 7.915 -7.819 1.00 97.06 179 ALA A N 1
ATOM 1332 C CA . ALA A 1 179 ? 7.079 8.116 -7.143 1.00 97.06 179 ALA A CA 1
ATOM 1333 C C . ALA A 1 179 ? 6.587 9.580 -7.171 1.00 97.06 179 ALA A C 1
ATOM 1335 O O . ALA A 1 179 ? 5.420 9.778 -7.516 1.00 97.06 179 ALA A O 1
ATOM 1336 N N . PRO A 1 180 ? 7.435 10.611 -6.954 1.00 96.88 180 PRO A N 1
ATOM 1337 C CA . PRO A 1 180 ? 7.002 12.014 -6.988 1.00 96.88 180 PRO A CA 1
ATOM 1338 C C . PRO A 1 180 ? 6.429 12.501 -8.326 1.00 96.88 180 PRO A C 1
ATOM 1340 O O . PRO A 1 180 ? 5.746 13.519 -8.370 1.00 96.88 180 PRO A O 1
ATOM 1343 N N . TRP A 1 181 ? 6.701 11.784 -9.421 1.00 95.19 181 TRP A N 1
ATOM 1344 C CA . TRP A 1 181 ? 6.294 12.162 -10.779 1.00 95.19 181 TRP A CA 1
ATOM 1345 C C . TRP A 1 181 ? 5.229 11.235 -11.365 1.00 95.19 181 TRP A C 1
ATOM 1347 O O . TRP A 1 181 ? 4.791 11.424 -12.501 1.00 95.19 181 TRP A O 1
ATOM 1357 N N . ARG A 1 182 ? 4.796 10.219 -10.610 1.00 95.81 182 ARG A N 1
ATOM 1358 C CA . ARG A 1 182 ? 3.746 9.292 -11.029 1.00 95.81 182 ARG A CA 1
ATOM 1359 C C . ARG A 1 182 ? 2.501 9.481 -10.185 1.00 95.81 182 ARG A C 1
ATOM 1361 O O . ARG A 1 182 ? 2.467 9.099 -9.023 1.00 95.81 182 ARG A O 1
ATOM 1368 N N . VAL A 1 183 ? 1.459 10.026 -10.804 1.00 97.25 183 VAL A N 1
ATOM 1369 C CA . VAL A 1 183 ? 0.137 10.185 -10.185 1.00 97.25 183 VAL A CA 1
ATOM 1370 C C . VAL A 1 183 ? -0.320 8.880 -9.522 1.00 97.25 183 VAL A C 1
ATOM 1372 O O . VAL A 1 183 ? -0.262 7.811 -10.131 1.00 97.25 183 VAL A O 1
ATOM 1375 N N . GLY A 1 184 ? -0.776 8.984 -8.273 1.00 96.12 184 GLY A N 1
ATOM 1376 C CA . GLY A 1 184 ? -1.270 7.872 -7.460 1.00 96.12 184 GLY A CA 1
ATOM 1377 C C . GLY A 1 184 ? -0.187 7.047 -6.761 1.00 96.12 184 GLY A C 1
ATOM 1378 O O . GLY A 1 184 ? -0.521 6.137 -6.007 1.00 96.12 184 GLY A O 1
ATOM 1379 N N . TRP A 1 185 ? 1.098 7.329 -6.989 1.00 96.44 185 TRP A N 1
ATOM 1380 C CA . TRP A 1 185 ? 2.175 6.632 -6.288 1.00 96.44 185 TRP A CA 1
ATOM 1381 C C . TRP A 1 185 ? 2.375 7.215 -4.898 1.00 96.44 185 TRP A C 1
ATOM 1383 O O 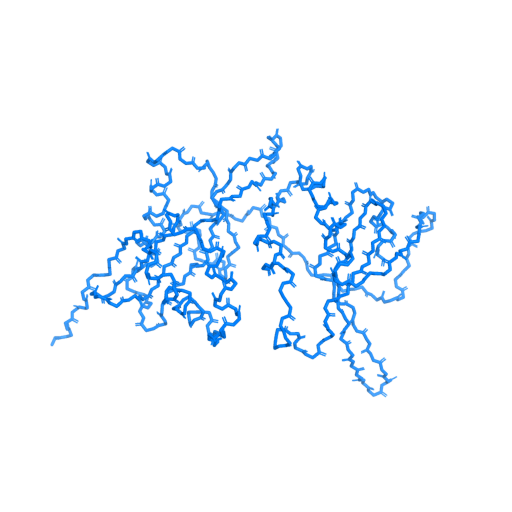. TRP A 1 185 ? 2.292 8.429 -4.712 1.00 96.44 185 TRP A O 1
ATOM 1393 N N . ILE A 1 186 ? 2.639 6.327 -3.942 1.00 96.12 186 ILE A N 1
ATOM 1394 C CA . ILE A 1 186 ? 2.735 6.646 -2.520 1.00 96.12 186 ILE A CA 1
ATOM 1395 C C . ILE A 1 186 ? 4.191 6.619 -2.053 1.00 96.12 186 ILE A C 1
ATOM 1397 O O . ILE A 1 186 ? 4.972 5.783 -2.510 1.00 96.12 186 ILE A O 1
ATOM 1401 N N . SER A 1 187 ? 4.570 7.501 -1.131 1.00 96.50 187 SER A N 1
ATOM 1402 C CA . SER A 1 187 ? 5.855 7.417 -0.444 1.00 96.50 187 SER A CA 1
ATOM 1403 C C . SER A 1 187 ? 5.934 6.129 0.380 1.00 96.50 187 SER A C 1
ATOM 1405 O O . SER A 1 187 ? 4.931 5.586 0.847 1.00 96.50 187 SER A O 1
ATOM 1407 N N . ARG A 1 188 ? 7.146 5.590 0.527 1.00 95.25 188 ARG A N 1
ATOM 1408 C CA . ARG A 1 188 ? 7.372 4.321 1.222 1.00 95.25 188 ARG A CA 1
ATOM 1409 C C . ARG A 1 188 ? 8.528 4.489 2.216 1.00 95.25 188 ARG A C 1
ATOM 1411 O O . ARG A 1 188 ? 9.678 4.493 1.772 1.00 95.25 188 ARG A O 1
ATOM 1418 N N . PRO A 1 189 ? 8.248 4.672 3.525 1.00 95.06 189 PRO A N 1
ATOM 1419 C CA . PRO A 1 189 ? 9.287 4.690 4.555 1.00 95.06 189 PRO A CA 1
ATOM 1420 C C . PRO A 1 189 ? 9.879 3.287 4.740 1.00 95.06 189 PRO A C 1
ATOM 1422 O O . PRO A 1 189 ? 9.395 2.323 4.144 1.00 95.06 189 PRO A O 1
ATOM 1425 N N . GLU A 1 190 ? 10.904 3.152 5.583 1.00 95.12 190 GLU A N 1
ATOM 1426 C CA . GLU A 1 190 ? 11.613 1.878 5.772 1.00 95.12 190 GLU A CA 1
ATOM 1427 C C . GLU A 1 190 ? 10.682 0.728 6.164 1.00 95.12 190 GLU A C 1
ATOM 1429 O O . GLU A 1 190 ? 10.708 -0.333 5.540 1.00 95.12 190 GLU A O 1
ATOM 1434 N N . ILE A 1 191 ? 9.789 0.952 7.132 1.00 95.56 191 ILE A N 1
ATOM 1435 C CA . ILE A 1 191 ? 8.797 -0.058 7.508 1.00 95.56 191 ILE A CA 1
ATOM 1436 C C . ILE A 1 191 ? 7.849 -0.392 6.350 1.00 95.56 191 ILE A C 1
ATOM 1438 O O . ILE A 1 191 ? 7.532 -1.553 6.121 1.00 95.56 191 ILE A O 1
ATOM 1442 N N . GLY A 1 192 ? 7.488 0.600 5.530 1.00 95.94 192 GLY A N 1
ATOM 1443 C CA . GLY A 1 192 ? 6.706 0.378 4.317 1.00 95.94 192 GLY A CA 1
ATOM 1444 C C . GLY A 1 192 ? 7.426 -0.521 3.308 1.00 95.94 192 GLY A C 1
ATOM 1445 O O . GLY A 1 192 ? 6.779 -1.343 2.665 1.00 95.94 192 GLY A O 1
ATOM 1446 N N . TRP A 1 193 ? 8.753 -0.407 3.176 1.00 97.31 193 TRP A N 1
ATOM 1447 C CA . TRP A 1 193 ? 9.558 -1.302 2.336 1.00 97.31 193 TRP A CA 1
ATOM 1448 C C . TRP A 1 193 ? 9.632 -2.713 2.899 1.00 97.31 193 TRP A C 1
ATOM 1450 O O . TRP A 1 193 ? 9.433 -3.665 2.144 1.00 97.31 193 TRP A O 1
ATOM 1460 N N . ARG A 1 194 ? 9.869 -2.842 4.210 1.00 95.88 194 ARG A N 1
ATOM 1461 C CA . ARG A 1 194 ? 9.881 -4.136 4.905 1.00 95.88 194 ARG A CA 1
ATOM 1462 C C . ARG A 1 194 ? 8.555 -4.871 4.714 1.00 95.88 194 ARG A C 1
ATOM 1464 O O . ARG A 1 194 ? 8.581 -6.037 4.342 1.00 95.88 194 ARG A O 1
ATOM 1471 N N . THR A 1 195 ? 7.422 -4.187 4.884 1.00 94.69 195 THR A N 1
ATOM 1472 C CA . THR A 1 195 ? 6.090 -4.776 4.683 1.00 94.69 195 THR A CA 1
ATOM 1473 C C . THR A 1 195 ? 5.809 -5.095 3.219 1.00 94.69 195 THR A C 1
ATOM 1475 O O . THR A 1 195 ? 5.332 -6.182 2.913 1.00 94.69 195 THR A O 1
ATOM 1478 N N . TRP A 1 196 ? 6.125 -4.187 2.291 1.00 95.62 196 TRP A N 1
ATOM 1479 C CA . TRP A 1 196 ? 5.846 -4.391 0.865 1.00 95.62 196 TRP A CA 1
ATOM 1480 C C . TRP A 1 196 ? 6.625 -5.565 0.259 1.00 95.62 196 TRP A C 1
ATOM 1482 O O . TRP A 1 196 ? 6.093 -6.311 -0.559 1.00 95.62 196 TRP A O 1
ATOM 1492 N N . LEU A 1 197 ? 7.880 -5.747 0.679 1.00 95.94 197 LEU A N 1
ATOM 1493 C CA . LEU A 1 197 ? 8.740 -6.842 0.225 1.00 95.94 197 LEU A CA 1
ATOM 1494 C C . LEU A 1 197 ? 8.679 -8.076 1.137 1.00 95.94 197 LEU A C 1
ATOM 1496 O O . LEU A 1 197 ? 9.412 -9.037 0.891 1.00 95.94 197 LEU A O 1
ATOM 1500 N N . HIS A 1 198 ? 7.817 -8.077 2.160 1.00 95.12 198 HIS A N 1
ATOM 1501 C CA . HIS A 1 198 ? 7.623 -9.239 3.017 1.00 95.12 198 HIS A CA 1
ATOM 1502 C C . HIS A 1 198 ? 7.084 -10.412 2.188 1.00 95.12 198 HIS A C 1
ATOM 1504 O O . HIS A 1 198 ? 6.048 -10.313 1.529 1.00 95.12 198 HIS A O 1
ATOM 1510 N N . ASP A 1 199 ? 7.819 -11.524 2.179 1.00 94.75 199 ASP A N 1
ATOM 1511 C CA . ASP A 1 199 ? 7.541 -12.669 1.308 1.00 94.75 199 ASP A CA 1
ATOM 1512 C C . ASP A 1 199 ? 7.619 -14.003 2.057 1.00 94.75 199 ASP A C 1
ATOM 1514 O O . ASP A 1 199 ? 8.509 -14.823 1.788 1.00 94.75 199 ASP A O 1
ATOM 1518 N N . PRO A 1 200 ? 6.715 -14.250 3.013 1.00 92.88 200 PRO A N 1
ATOM 1519 C CA . PRO A 1 200 ? 6.703 -15.496 3.750 1.00 92.88 200 PRO A CA 1
ATOM 1520 C C . PRO A 1 200 ? 6.181 -16.624 2.851 1.00 92.88 200 PRO A C 1
ATOM 1522 O O . PRO A 1 200 ? 5.368 -16.422 1.946 1.00 92.88 200 PRO A O 1
ATOM 1525 N N . GLU A 1 201 ? 6.667 -17.845 3.075 1.00 93.00 201 GLU A N 1
ATOM 1526 C CA . GLU A 1 201 ? 6.447 -18.968 2.154 1.00 93.00 201 GLU A CA 1
ATOM 1527 C C . GLU A 1 201 ? 4.963 -19.283 1.908 1.00 93.00 201 GLU A C 1
ATOM 1529 O O . GLU A 1 201 ? 4.551 -19.551 0.775 1.00 93.00 201 GLU A O 1
ATOM 1534 N N . HIS A 1 202 ? 4.140 -19.168 2.946 1.00 90.56 202 HIS A N 1
ATOM 1535 C CA . HIS A 1 202 ? 2.710 -19.451 2.887 1.00 90.56 202 HIS A CA 1
ATOM 1536 C C . HIS A 1 202 ? 1.935 -18.487 1.961 1.00 90.56 202 HIS A C 1
ATOM 1538 O O . HIS A 1 202 ? 0.963 -18.897 1.323 1.00 90.56 202 HIS A O 1
ATOM 1544 N N . HIS A 1 203 ? 2.409 -17.250 1.768 1.00 90.25 203 HIS A N 1
ATOM 1545 C CA . HIS A 1 203 ? 1.840 -16.301 0.802 1.00 90.25 203 HIS A CA 1
ATOM 1546 C C . HIS A 1 203 ? 2.197 -16.631 -0.651 1.00 90.25 203 HIS A C 1
ATOM 1548 O O . HIS A 1 203 ? 1.551 -16.153 -1.592 1.00 90.25 203 HIS A O 1
ATOM 1554 N N . ARG A 1 204 ? 3.193 -17.494 -0.883 1.00 94.19 204 ARG A N 1
ATOM 1555 C CA . ARG A 1 204 ? 3.707 -17.759 -2.232 1.00 94.19 204 ARG A CA 1
ATOM 1556 C C . ARG A 1 204 ? 2.807 -18.658 -3.064 1.00 94.19 204 ARG A C 1
ATOM 1558 O O . ARG A 1 204 ? 2.904 -18.623 -4.293 1.00 94.19 204 ARG A O 1
ATOM 1565 N N . ARG A 1 205 ? 1.927 -19.450 -2.437 1.00 92.12 205 ARG A N 1
ATOM 1566 C CA . ARG A 1 205 ? 1.003 -20.382 -3.121 1.00 92.12 205 ARG A CA 1
ATOM 1567 C C . ARG A 1 205 ? 1.737 -21.275 -4.140 1.00 92.12 205 ARG A C 1
ATOM 1569 O O . ARG A 1 205 ? 1.314 -21.398 -5.298 1.00 92.12 205 ARG A O 1
ATOM 1576 N N . GLY A 1 206 ? 2.879 -21.832 -3.724 1.00 93.38 206 GLY A N 1
ATOM 1577 C CA . GLY A 1 206 ? 3.754 -22.694 -4.531 1.00 93.38 206 GLY A CA 1
ATOM 1578 C C . GLY A 1 206 ? 4.630 -21.974 -5.568 1.00 93.38 206 GLY A C 1
ATOM 1579 O O . GLY A 1 206 ? 5.226 -22.629 -6.417 1.00 93.38 206 GLY A O 1
ATOM 1580 N N . ALA A 1 207 ? 4.684 -20.640 -5.561 1.00 96.25 207 ALA A N 1
ATOM 1581 C CA . ALA A 1 207 ? 5.654 -19.881 -6.350 1.00 96.25 207 ALA A CA 1
ATOM 1582 C C . ALA A 1 207 ? 6.997 -19.743 -5.609 1.00 96.25 207 ALA A C 1
ATOM 1584 O O . ALA A 1 207 ? 7.080 -19.948 -4.399 1.00 96.25 207 ALA A O 1
ATOM 1585 N N . SER A 1 208 ? 8.045 -19.357 -6.335 1.00 96.50 208 SER A N 1
ATOM 1586 C CA . SER A 1 208 ? 9.346 -19.028 -5.755 1.00 96.50 208 SER A CA 1
ATOM 1587 C C . SER A 1 208 ? 9.265 -17.820 -4.820 1.00 96.50 208 SER A C 1
ATOM 1589 O O . SER A 1 208 ? 8.312 -17.036 -4.885 1.00 96.50 208 SER A O 1
ATOM 1591 N N . ALA A 1 209 ? 10.324 -17.622 -4.031 1.00 97.06 209 ALA A N 1
ATOM 1592 C CA . ALA A 1 209 ? 10.594 -16.327 -3.418 1.00 97.06 209 ALA A CA 1
ATOM 1593 C C . ALA A 1 209 ? 10.686 -15.218 -4.485 1.00 97.06 209 ALA A C 1
ATOM 1595 O O . ALA A 1 209 ? 10.903 -15.508 -5.678 1.00 97.06 209 ALA A O 1
ATOM 1596 N N . TYR A 1 210 ? 10.525 -13.964 -4.062 1.00 98.06 210 TYR A N 1
ATOM 1597 C CA . TYR A 1 210 ? 10.774 -12.810 -4.919 1.00 98.06 210 TYR A CA 1
ATOM 1598 C C . TYR A 1 210 ? 12.189 -12.832 -5.508 1.00 98.06 210 TYR A C 1
ATOM 1600 O O . TYR A 1 210 ? 13.163 -13.266 -4.896 1.00 98.06 210 TYR A O 1
ATOM 1608 N N . ARG A 1 211 ? 12.270 -12.353 -6.743 1.00 98.25 211 ARG A N 1
ATOM 1609 C CA . ARG A 1 211 ? 13.474 -12.144 -7.536 1.00 98.25 211 ARG A CA 1
ATOM 1610 C C . ARG A 1 211 ? 13.467 -10.708 -8.024 1.00 98.25 211 ARG A C 1
ATOM 1612 O O . ARG A 1 211 ? 12.400 -10.138 -8.273 1.00 98.25 211 ARG A O 1
ATOM 1619 N N . PHE A 1 212 ? 14.660 -10.163 -8.198 1.00 98.62 212 PHE A N 1
ATOM 1620 C CA . PHE A 1 212 ? 14.853 -8.754 -8.488 1.00 98.62 212 PHE A CA 1
ATOM 1621 C C . PHE A 1 212 ? 15.653 -8.620 -9.773 1.00 98.62 212 PHE A C 1
ATOM 1623 O O . PHE A 1 212 ? 16.727 -9.206 -9.908 1.00 98.62 212 PHE A O 1
ATOM 1630 N N . ALA A 1 213 ? 15.109 -7.869 -10.723 1.00 98.56 213 ALA A N 1
ATOM 1631 C CA . ALA A 1 213 ? 15.789 -7.486 -11.949 1.00 98.56 213 ALA A CA 1
ATOM 1632 C C . ALA A 1 213 ? 15.867 -5.962 -12.004 1.00 98.56 213 ALA A C 1
ATOM 1634 O O . ALA A 1 213 ? 14.873 -5.289 -11.737 1.00 98.56 213 ALA A O 1
ATOM 1635 N N . VAL A 1 214 ? 17.034 -5.419 -12.332 1.00 98.56 214 VAL A N 1
ATOM 1636 C CA . VAL A 1 214 ? 17.293 -3.978 -12.321 1.00 98.56 214 VAL A CA 1
ATOM 1637 C C . VAL A 1 214 ? 17.990 -3.512 -13.596 1.00 98.56 214 VAL A C 1
ATOM 1639 O O . VAL A 1 214 ? 18.669 -4.274 -14.287 1.00 98.56 214 VAL A O 1
ATOM 1642 N N . THR A 1 215 ? 17.811 -2.229 -13.869 1.00 98.19 215 THR A N 1
ATOM 1643 C CA . THR A 1 215 ? 18.535 -1.388 -14.825 1.00 98.19 215 THR A CA 1
ATOM 1644 C C . THR A 1 215 ? 18.905 -0.094 -14.095 1.00 98.19 215 THR A C 1
ATOM 1646 O O . THR A 1 215 ? 18.389 0.152 -13.002 1.00 98.19 215 THR A O 1
ATOM 1649 N N . ASP A 1 216 ? 19.709 0.775 -14.705 1.00 95.00 216 ASP A N 1
ATOM 1650 C CA . ASP A 1 216 ? 20.052 2.083 -14.116 1.00 95.00 216 ASP A CA 1
ATOM 1651 C C . ASP A 1 216 ? 18.809 2.946 -13.816 1.00 95.00 216 ASP A C 1
ATOM 1653 O O . ASP A 1 216 ? 18.789 3.756 -12.888 1.00 95.00 216 ASP A O 1
ATOM 1657 N N . ASP A 1 217 ? 17.735 2.737 -14.585 1.00 96.38 217 ASP A N 1
ATOM 1658 C CA . ASP A 1 217 ? 16.524 3.549 -14.553 1.00 96.38 217 ASP A CA 1
ATOM 1659 C C . ASP A 1 217 ? 15.251 2.771 -14.238 1.00 96.38 217 ASP A C 1
ATOM 1661 O O . ASP A 1 217 ? 14.146 3.256 -14.474 1.00 96.38 217 ASP A O 1
ATOM 1665 N N . GLY A 1 218 ? 15.357 1.577 -13.670 1.00 98.25 218 GLY A N 1
ATOM 1666 C CA . GLY A 1 218 ? 14.164 0.840 -13.291 1.00 98.25 218 GLY A CA 1
ATOM 1667 C C . GLY A 1 218 ? 14.427 -0.516 -12.671 1.00 98.25 218 GLY A C 1
ATOM 1668 O O . GLY A 1 218 ? 15.510 -1.076 -12.815 1.00 98.25 218 GLY A O 1
ATOM 1669 N N . TYR A 1 219 ? 13.405 -1.062 -12.025 1.00 98.69 219 TYR A N 1
ATOM 1670 C CA . TYR A 1 219 ? 13.440 -2.407 -11.467 1.00 98.69 219 TYR A CA 1
ATOM 1671 C C . TYR A 1 219 ? 12.128 -3.155 -11.683 1.00 98.69 219 TYR A C 1
ATOM 1673 O O . TYR A 1 219 ? 11.070 -2.560 -11.901 1.00 98.69 219 TYR A O 1
ATOM 1681 N N . VAL A 1 220 ? 12.201 -4.475 -11.559 1.00 98.69 220 VAL A N 1
ATOM 1682 C CA . VAL A 1 220 ? 11.055 -5.372 -11.475 1.00 98.69 220 VAL A CA 1
ATOM 1683 C C . VAL A 1 220 ? 11.247 -6.357 -10.323 1.00 98.69 220 VAL A C 1
ATOM 1685 O O . VAL A 1 220 ? 12.294 -6.994 -10.189 1.00 98.69 220 VAL A O 1
ATOM 1688 N N . VAL A 1 221 ? 10.213 -6.480 -9.493 1.00 98.62 221 VAL A N 1
ATOM 1689 C CA . VAL A 1 221 ? 10.067 -7.525 -8.477 1.00 98.62 221 VAL A CA 1
ATOM 1690 C C . VAL A 1 221 ? 9.128 -8.572 -9.045 1.00 98.62 221 VAL A C 1
ATOM 1692 O O . VAL A 1 221 ? 7.989 -8.272 -9.410 1.00 98.62 221 VAL A O 1
ATOM 1695 N N . PHE A 1 222 ? 9.588 -9.812 -9.141 1.00 98.06 222 PHE A N 1
ATOM 1696 C CA . PHE A 1 222 ? 8.807 -10.892 -9.732 1.00 98.06 222 PHE A CA 1
ATOM 1697 C C . PHE A 1 222 ? 9.052 -12.216 -9.021 1.00 98.06 222 PHE A C 1
ATOM 1699 O O . PHE A 1 222 ? 9.960 -12.355 -8.213 1.00 98.06 222 PHE A O 1
ATOM 1706 N N . ARG A 1 223 ? 8.237 -13.219 -9.325 1.00 97.38 223 ARG A N 1
ATOM 1707 C CA . ARG A 1 223 ? 8.460 -14.605 -8.900 1.00 97.38 223 ARG A CA 1
ATOM 1708 C C . ARG A 1 223 ? 8.073 -15.568 -10.006 1.00 97.38 223 ARG A C 1
ATOM 1710 O O . ARG A 1 223 ? 7.263 -15.232 -10.870 1.00 97.38 223 ARG A O 1
ATOM 1717 N N . ALA A 1 224 ? 8.633 -16.768 -9.966 1.00 96.00 224 ALA A N 1
ATOM 1718 C CA . ALA A 1 224 ? 8.292 -17.833 -10.895 1.00 96.00 224 ALA A CA 1
ATOM 1719 C C . ALA A 1 224 ? 7.334 -18.822 -10.228 1.00 96.00 224 ALA A C 1
ATOM 1721 O O . ALA A 1 224 ? 7.550 -19.223 -9.087 1.00 96.00 224 ALA A O 1
ATOM 1722 N N . LYS A 1 225 ? 6.299 -19.257 -10.943 1.00 95.19 225 LYS A N 1
ATOM 1723 C CA . LYS A 1 225 ? 5.495 -20.418 -10.565 1.00 95.19 225 LYS A CA 1
ATOM 1724 C C . LYS A 1 225 ? 5.731 -21.519 -11.585 1.00 95.19 225 LYS A C 1
ATOM 1726 O O . LYS A 1 225 ? 5.429 -21.348 -12.766 1.00 95.19 225 LYS A O 1
ATOM 1731 N N . ALA A 1 226 ? 6.304 -22.623 -11.119 1.00 89.94 226 ALA A N 1
ATOM 1732 C CA . ALA A 1 226 ? 6.404 -23.833 -11.912 1.00 89.94 226 ALA A CA 1
ATOM 1733 C C . ALA A 1 226 ? 5.036 -24.520 -11.978 1.00 89.94 226 ALA A C 1
ATOM 1735 O O . ALA A 1 226 ? 4.241 -24.471 -11.038 1.00 89.94 226 ALA A O 1
ATOM 1736 N N . GLY A 1 227 ? 4.783 -25.157 -13.105 1.00 85.75 227 GLY A N 1
ATOM 1737 C CA . GLY A 1 227 ? 3.616 -25.973 -13.372 1.00 85.75 227 GLY A CA 1
ATOM 1738 C C . GLY A 1 227 ? 3.945 -26.962 -14.480 1.00 85.75 227 GLY A C 1
ATOM 1739 O O . GLY A 1 227 ? 4.994 -26.881 -15.122 1.00 85.75 227 GLY A O 1
ATOM 1740 N N . ALA A 1 228 ? 3.041 -27.900 -14.702 1.00 81.56 228 ALA A N 1
ATOM 1741 C CA . ALA A 1 228 ? 3.102 -28.835 -15.809 1.00 81.56 228 ALA A CA 1
ATOM 1742 C C . ALA A 1 228 ? 1.677 -29.112 -16.288 1.00 81.56 228 ALA A C 1
ATOM 1744 O O . ALA A 1 228 ? 0.731 -29.032 -15.502 1.00 81.56 228 ALA A O 1
ATOM 1745 N N . ASP A 1 229 ? 1.538 -29.405 -17.572 1.00 82.06 229 ASP A N 1
ATOM 1746 C CA . ASP A 1 229 ? 0.332 -29.971 -18.167 1.00 82.06 229 ASP A CA 1
ATOM 1747 C C . ASP A 1 229 ? 0.713 -31.159 -19.066 1.00 82.06 229 ASP A C 1
ATOM 1749 O O . ASP A 1 229 ? 1.891 -31.513 -19.174 1.00 82.06 229 ASP A O 1
ATOM 1753 N N . ASP A 1 230 ? -0.268 -31.766 -19.736 1.00 83.75 230 ASP A N 1
ATOM 1754 C CA . ASP A 1 230 ? -0.054 -32.907 -20.641 1.00 83.75 230 ASP A CA 1
ATOM 1755 C C . ASP A 1 230 ? 0.885 -32.588 -21.825 1.00 83.75 230 ASP A C 1
ATOM 1757 O O . ASP A 1 230 ? 1.307 -33.488 -22.550 1.00 83.75 230 ASP A O 1
ATOM 1761 N N . ARG A 1 231 ? 1.224 -31.309 -22.047 1.00 80.88 231 ARG A N 1
ATOM 1762 C CA . ARG A 1 231 ? 2.147 -30.834 -23.089 1.00 80.88 231 ARG A CA 1
ATOM 1763 C C . ARG A 1 231 ? 3.534 -30.488 -22.538 1.00 80.88 231 ARG A C 1
ATOM 1765 O O . ARG A 1 231 ? 4.400 -30.085 -23.316 1.00 80.88 231 ARG A O 1
ATOM 1772 N N . GLY A 1 232 ? 3.761 -30.651 -21.234 1.00 80.88 232 GLY A N 1
ATOM 1773 C CA . GLY A 1 232 ? 5.055 -30.480 -20.582 1.00 80.88 232 GLY A CA 1
ATOM 1774 C C . GLY A 1 232 ? 5.104 -29.327 -19.569 1.00 80.88 232 GLY A C 1
ATOM 1775 O O . GLY A 1 232 ? 4.078 -28.891 -19.041 1.00 80.88 232 GLY A O 1
ATOM 1776 N N . PRO A 1 233 ? 6.311 -28.841 -19.228 1.00 82.38 233 PRO A N 1
ATOM 1777 C CA . PRO A 1 233 ? 6.482 -27.829 -18.195 1.00 82.38 233 PRO A CA 1
ATOM 1778 C C . PRO A 1 233 ? 5.925 -26.467 -18.629 1.00 82.38 233 PRO A C 1
ATOM 1780 O O . PRO A 1 233 ? 6.197 -25.958 -19.717 1.00 82.38 233 PRO A O 1
ATOM 1783 N N . ARG A 1 234 ? 5.177 -25.840 -17.723 1.00 85.25 234 ARG A N 1
ATOM 1784 C CA . ARG A 1 234 ? 4.543 -24.529 -17.878 1.00 85.25 234 ARG A CA 1
ATOM 1785 C C . ARG A 1 234 ? 5.039 -23.620 -16.763 1.00 85.25 234 ARG A C 1
ATOM 1787 O O . ARG A 1 234 ? 4.731 -23.842 -15.599 1.00 85.25 234 ARG A O 1
ATOM 1794 N N . PHE A 1 235 ? 5.779 -22.577 -17.116 1.00 89.25 235 PHE A N 1
ATOM 1795 C CA . PHE A 1 235 ? 6.247 -21.584 -16.151 1.00 89.25 235 PHE A CA 1
ATOM 1796 C C . PHE A 1 235 ? 5.470 -20.281 -16.304 1.00 89.25 235 PHE A C 1
ATOM 1798 O O . PHE A 1 235 ? 5.283 -19.784 -17.413 1.00 89.25 235 PHE A O 1
ATOM 1805 N N . GLU A 1 236 ? 5.045 -19.717 -15.179 1.00 93.88 236 GLU A N 1
ATOM 1806 C CA . GLU A 1 236 ? 4.430 -18.395 -15.101 1.00 93.88 236 GLU A CA 1
ATOM 1807 C C . GLU A 1 236 ? 5.393 -17.445 -14.383 1.00 93.88 236 GLU A C 1
ATOM 1809 O O . GLU A 1 236 ? 5.860 -17.746 -13.281 1.00 93.88 236 GLU A O 1
ATOM 1814 N N . ILE A 1 237 ? 5.673 -16.288 -14.984 1.00 95.50 237 ILE A N 1
ATOM 1815 C CA . ILE A 1 237 ? 6.308 -15.172 -14.283 1.00 95.50 237 ILE A CA 1
ATOM 1816 C C . ILE A 1 237 ? 5.208 -14.256 -13.764 1.00 95.50 237 ILE A C 1
ATOM 1818 O O . ILE A 1 237 ? 4.395 -13.739 -14.527 1.00 95.50 237 ILE A O 1
ATOM 1822 N N . ARG A 1 238 ? 5.187 -14.062 -12.448 1.00 96.69 238 ARG A N 1
ATOM 1823 C CA . ARG A 1 238 ? 4.269 -13.151 -11.769 1.00 96.69 238 ARG A CA 1
ATOM 1824 C C . ARG A 1 238 ? 5.034 -11.911 -11.364 1.00 96.69 238 ARG A C 1
ATOM 1826 O O . ARG A 1 238 ? 5.856 -11.970 -10.451 1.00 96.69 238 ARG A O 1
ATOM 1833 N N . VAL A 1 239 ? 4.753 -10.809 -12.045 1.00 97.50 239 VAL A N 1
ATOM 1834 C CA . VAL A 1 239 ? 5.273 -9.491 -11.684 1.00 97.50 239 VAL A CA 1
ATOM 1835 C C . VAL A 1 239 ? 4.489 -8.975 -10.481 1.00 97.50 239 VAL A C 1
ATOM 1837 O O . VAL A 1 239 ? 3.260 -8.916 -10.511 1.00 97.50 239 VAL A O 1
ATOM 1840 N N . HIS A 1 240 ? 5.209 -8.647 -9.416 1.00 97.25 240 HIS A N 1
ATOM 1841 C CA . HIS A 1 240 ? 4.665 -8.013 -8.221 1.00 97.25 240 HIS A CA 1
ATOM 1842 C C . HIS A 1 240 ? 4.695 -6.491 -8.351 1.00 97.25 240 HIS A C 1
ATOM 1844 O O . HIS A 1 240 ? 3.682 -5.838 -8.118 1.00 97.25 240 HIS A O 1
ATOM 1850 N N . GLU A 1 241 ? 5.823 -5.946 -8.805 1.00 97.50 241 GLU A N 1
ATOM 1851 C CA . GLU A 1 241 ? 6.017 -4.513 -8.997 1.00 97.50 241 GLU A CA 1
ATOM 1852 C C . GLU A 1 241 ? 6.970 -4.283 -10.177 1.00 97.50 241 GLU A C 1
ATOM 1854 O O . GLU A 1 241 ? 7.973 -4.980 -10.307 1.00 97.50 241 GLU A O 1
ATOM 1859 N N . LEU A 1 242 ? 6.652 -3.322 -11.046 1.00 97.94 242 LEU A N 1
ATOM 1860 C CA . LEU A 1 242 ? 7.505 -2.880 -12.150 1.00 97.94 242 LEU A CA 1
ATOM 1861 C C . LEU A 1 242 ? 7.594 -1.358 -12.094 1.00 97.94 242 LEU A C 1
ATOM 1863 O O . LEU A 1 242 ? 6.585 -0.669 -12.257 1.00 97.94 242 LEU A O 1
ATOM 1867 N N . VAL A 1 243 ? 8.801 -0.836 -11.895 1.00 98.25 243 VAL A N 1
ATOM 1868 C CA . VAL A 1 243 ? 9.054 0.598 -11.739 1.00 98.25 243 VAL A CA 1
ATOM 1869 C C . VAL A 1 243 ? 10.109 1.049 -12.734 1.00 98.25 243 VAL A C 1
ATOM 1871 O O . VAL A 1 243 ? 11.300 0.928 -12.464 1.00 98.25 243 VAL A O 1
ATOM 1874 N N . PRO A 1 244 ? 9.694 1.602 -13.881 1.00 97.81 244 PRO A N 1
ATOM 1875 C CA . PRO A 1 244 ? 10.597 2.248 -14.815 1.00 97.81 244 PRO A CA 1
ATOM 1876 C C . PRO A 1 244 ? 10.533 3.773 -14.679 1.00 97.81 244 PRO A C 1
ATOM 1878 O O . PRO A 1 244 ? 9.448 4.356 -14.627 1.00 97.81 244 PRO A O 1
ATOM 1881 N N . ALA A 1 245 ? 11.687 4.431 -14.682 1.00 97.00 245 ALA A N 1
ATOM 1882 C CA . ALA A 1 245 ? 11.818 5.885 -14.751 1.00 97.00 245 ALA A CA 1
ATOM 1883 C C . ALA A 1 245 ? 11.727 6.407 -16.194 1.00 97.00 245 ALA A C 1
ATOM 1885 O O . ALA A 1 245 ? 11.318 7.544 -16.409 1.00 97.00 245 ALA A O 1
ATOM 1886 N N . THR A 1 246 ? 12.052 5.573 -17.189 1.00 96.50 246 THR A N 1
ATOM 1887 C CA . THR A 1 246 ? 12.049 5.948 -18.611 1.00 96.50 246 THR A CA 1
ATOM 1888 C C . THR A 1 246 ? 11.315 4.916 -19.478 1.00 96.50 246 THR A C 1
ATOM 1890 O O . THR A 1 246 ? 11.195 3.749 -19.088 1.00 96.50 246 THR A O 1
ATOM 1893 N N . PRO A 1 247 ? 10.842 5.291 -20.685 1.00 96.38 247 PRO A N 1
ATOM 1894 C CA . PRO A 1 247 ? 10.299 4.329 -21.646 1.00 96.38 247 PRO A CA 1
ATOM 1895 C C . PRO A 1 247 ? 11.302 3.236 -22.046 1.00 96.38 247 PRO A C 1
ATOM 1897 O O . PRO A 1 247 ? 10.908 2.089 -22.237 1.00 96.38 247 PRO A O 1
ATOM 1900 N N . HIS A 1 248 ? 12.597 3.567 -22.124 1.00 97.44 248 HIS A N 1
ATOM 1901 C CA . HIS A 1 248 ? 13.648 2.592 -22.421 1.00 97.44 248 HIS A CA 1
ATOM 1902 C C . HIS A 1 248 ? 13.827 1.577 -21.283 1.00 97.44 248 HIS A C 1
ATOM 1904 O O . HIS A 1 248 ? 13.883 0.378 -21.545 1.00 97.44 248 HIS A O 1
ATOM 1910 N N . ALA A 1 249 ? 13.829 2.024 -20.021 1.00 97.88 249 ALA A N 1
ATOM 1911 C CA . ALA A 1 249 ? 13.850 1.121 -18.870 1.00 97.88 249 ALA A CA 1
ATOM 1912 C C . ALA A 1 249 ? 12.596 0.237 -18.827 1.00 97.88 249 ALA A C 1
ATOM 1914 O O . ALA A 1 249 ? 12.697 -0.961 -18.581 1.00 97.88 249 ALA A O 1
ATOM 1915 N N . HIS A 1 250 ? 11.422 0.797 -19.144 1.00 97.12 250 HIS A N 1
ATOM 1916 C CA . HIS A 1 250 ? 10.182 0.024 -19.245 1.00 97.12 250 HIS A CA 1
ATOM 1917 C C . HIS A 1 250 ? 10.313 -1.093 -20.289 1.00 97.12 250 HIS A C 1
ATOM 1919 O O . HIS A 1 250 ? 10.066 -2.246 -19.967 1.00 97.12 250 HIS A O 1
ATOM 1925 N N . ALA A 1 251 ? 10.748 -0.776 -21.512 1.00 97.06 251 ALA A N 1
ATOM 1926 C CA . ALA A 1 251 ? 10.961 -1.776 -22.563 1.00 97.06 251 ALA A CA 1
ATOM 1927 C C . ALA A 1 251 ? 12.101 -2.765 -22.254 1.00 97.06 251 ALA A C 1
ATOM 1929 O O . ALA A 1 251 ? 12.112 -3.868 -22.773 1.00 97.06 251 ALA A O 1
ATOM 1930 N N . THR A 1 252 ? 13.074 -2.390 -21.429 1.00 97.88 252 THR A N 1
ATOM 1931 C CA . THR A 1 252 ? 14.180 -3.284 -21.056 1.00 97.88 252 THR A CA 1
ATOM 1932 C C . THR A 1 252 ? 13.771 -4.302 -19.989 1.00 97.88 252 THR A C 1
ATOM 1934 O O . THR A 1 252 ? 14.292 -5.411 -19.972 1.00 97.88 252 THR A O 1
ATOM 1937 N N . LEU A 1 253 ? 12.856 -3.929 -19.088 1.00 97.06 253 LEU A N 1
ATOM 1938 C CA . LEU A 1 253 ? 12.402 -4.773 -17.977 1.00 97.06 253 LEU A CA 1
ATOM 1939 C C . LEU A 1 253 ? 11.253 -5.729 -18.343 1.00 97.06 253 LEU A C 1
ATOM 1941 O O . LEU A 1 253 ? 11.027 -6.689 -17.605 1.00 97.06 253 LEU A O 1
ATOM 1945 N N . TRP A 1 254 ? 10.516 -5.440 -19.419 1.00 93.06 254 TRP A N 1
ATOM 1946 C CA . TRP A 1 254 ? 9.446 -6.285 -19.964 1.00 93.06 254 TRP A CA 1
ATOM 1947 C C . TRP A 1 254 ? 10.002 -7.411 -20.842 1.00 93.06 254 TRP A C 1
ATOM 1949 O O . TRP A 1 254 ? 9.504 -8.549 -20.692 1.00 93.06 254 TRP A O 1
#

Sequence (254 aa):
MPVEPPPLTVRSLAEADVEEFVRVIEGAFLDDPRPEELALYRDLVEPERFHALFDGDTLVGGGGVLTRDMTLPGAGPTPVAAVTAVGIAPDQRRRGGLRTLMGTQLHGLHEAGGEPVAVLWASEGGIYGRFGYAVAAHRARLAVSRSAAYRAGVPTGRVQLLDAEAAAPVLRQIHARVAPWRVGWISRPEIGWRTWLHDPEHHRRGASAYRFAVTDDGYVVFRAKAGADDRGPRFEIRVHELVPATPHAHATLW

Nearest PDB structures (foldseek):
  6rft-assembly1_C  TM=8.489E-01  e=3.066E-16  Mycobacteroides abscessus
  6b0u-assembly1_C-2  TM=8.236E-01  e=5.093E-14  Mycobacterium tuberculosis H37Rv
  8f57-assembly1_A  TM=7.973E-01  e=3.031E-13  Mycobacterium tuberculosis H37Rv
  3ryo-assembly2_G  TM=8.037E-01  e=9.378E-13  Mycobacterium tuberculosis
  8f4a-assembly1_A  TM=7.976E-01  e=8.837E-13  Mycobacterium tuberculosis H37Rv

Solvent-accessible surface area (backbone atoms only — not comparable to full-atom values): 15130 Å² total; per-residue (Å²): 128,87,76,79,74,79,78,62,46,77,44,71,33,48,80,87,45,42,66,59,48,52,46,36,30,36,49,40,74,74,44,81,85,45,76,74,56,51,55,54,52,49,69,60,58,47,42,92,48,22,36,36,26,24,56,84,91,43,80,41,23,32,31,31,35,45,95,35,33,30,10,40,85,95,69,31,64,37,67,28,33,37,45,44,71,75,24,50,27,77,93,57,57,94,66,52,53,69,60,53,52,55,48,52,53,56,51,51,35,59,77,70,69,48,55,92,42,76,45,71,82,73,94,52,86,85,62,49,51,87,75,75,50,73,91,86,78,86,87,84,89,85,87,79,63,89,83,66,72,80,67,90,87,71,66,63,68,74,70,45,78,40,56,71,77,74,34,51,65,55,53,52,54,49,46,67,68,37,29,56,78,34,69,74,30,58,62,72,56,71,59,48,47,55,60,71,69,59,74,57,74,83,80,38,78,77,32,49,67,80,43,36,39,36,46,102,44,23,41,36,37,28,28,48,29,76,47,69,56,103,91,42,83,42,75,44,79,46,75,77,44,77,49,52,70,41,75,50,35,42,55,35,74,108

pLDDT: mean 93.88, std 6.27, range [49.03, 98.69]

Radius of gyration: 21.34 Å; Cα contacts (8 Å, |Δi|>4): 396; chains: 1; bounding box: 59×53×62 Å